Protein AF-A0A7M3ZMS1-F1 (afdb_monomer)

pLDDT: mean 77.82, std 12.97, range [41.38, 93.0]

Secondary structure (DSSP, 8-state):
-HHHHHHHHHHHHHHHHHHHHHHHHHHHHHHHHHHS----HHHHHHHHHHHHHHHHHHHT-SEEEHHHHHHHHHHHHHHHH---TT-SHHHHHHHHHHHHHHHHHTTSEEEE--SSTTSPPEEEES-TT--SHHHHHHHHHHHHHHHHHHHHHS--HHHHHHHHHHHHHHHHHHHHHHHHHHHHHHHHHHS-----------

Sequence (202 aa):
LKDAADDADALKLREKNRIAHALEVEEMVSNVGGRMHNEDLDGDIERCWNALRQTTQTMGSNNVPLKSVIKTLVPILESAFGTIPEGYDDDARVSSFIAGLFLTHKGMASITQGNNLEDVIMIEDLWPHLNTFEEVLAATLEADEEAQIARDDSKTGSELHAERLQQRAEKARLAEEKARLKLEKEQQEATPEFNEHEWLVE

Structure (mmCIF, N/CA/C/O backbone):
data_AF-A0A7M3ZMS1-F1
#
_entry.id   AF-A0A7M3ZMS1-F1
#
loop_
_atom_site.group_PDB
_atom_site.id
_atom_site.type_symbol
_atom_site.label_atom_id
_atom_site.label_alt_id
_atom_site.label_comp_id
_atom_site.label_asym_id
_atom_site.label_entity_id
_atom_site.label_seq_id
_atom_site.pdbx_PDB_ins_code
_atom_site.Cartn_x
_atom_site.Cartn_y
_atom_site.Cartn_z
_atom_site.occupancy
_atom_site.B_iso_or_equiv
_atom_site.auth_seq_id
_atom_site.auth_comp_id
_atom_site.auth_asym_id
_atom_site.auth_atom_id
_atom_site.pdbx_PDB_model_num
ATOM 1 N N . LEU A 1 1 ? 66.423 8.508 -33.662 1.00 58.44 1 LEU A N 1
ATOM 2 C CA . LEU A 1 1 ? 65.233 8.310 -34.528 1.00 58.44 1 LEU A CA 1
ATOM 3 C C . LEU A 1 1 ? 64.292 7.245 -33.971 1.00 58.44 1 LEU A C 1
ATOM 5 O O . LEU A 1 1 ? 63.099 7.487 -34.011 1.00 58.44 1 LEU A O 1
ATOM 9 N N . LYS A 1 2 ? 64.803 6.129 -33.424 1.00 59.41 2 LYS A N 1
ATOM 10 C CA . LYS A 1 2 ? 63.983 5.083 -32.789 1.00 59.41 2 LYS A CA 1
ATOM 11 C C . LYS A 1 2 ? 63.291 5.555 -31.494 1.00 59.41 2 LYS A C 1
ATOM 13 O O . LYS A 1 2 ? 62.074 5.507 -31.442 1.00 59.41 2 LYS A O 1
ATOM 18 N N . ASP A 1 3 ? 64.029 6.179 -30.570 1.00 60.47 3 ASP A N 1
ATOM 19 C CA . ASP A 1 3 ? 63.450 6.704 -29.314 1.00 60.47 3 ASP A CA 1
ATOM 20 C C . ASP A 1 3 ? 62.341 7.745 -29.531 1.00 60.47 3 ASP A C 1
ATOM 22 O O . ASP A 1 3 ? 61.307 7.695 -28.885 1.00 60.47 3 ASP A O 1
ATOM 26 N N . ALA A 1 4 ? 62.498 8.647 -30.505 1.00 64.62 4 ALA A N 1
ATOM 27 C CA . ALA A 1 4 ? 61.476 9.654 -30.808 1.00 64.62 4 ALA A CA 1
ATOM 28 C C . ALA A 1 4 ? 60.195 9.056 -31.427 1.00 64.62 4 ALA A C 1
ATOM 30 O O . ALA A 1 4 ? 59.128 9.658 -31.326 1.00 64.62 4 ALA A O 1
ATOM 31 N N . ALA A 1 5 ? 60.297 7.899 -32.091 1.00 70.88 5 ALA A N 1
ATOM 32 C CA . ALA A 1 5 ? 59.146 7.177 -32.626 1.00 70.88 5 ALA A CA 1
ATOM 33 C C . ALA A 1 5 ? 58.441 6.373 -31.522 1.00 70.88 5 ALA A C 1
ATOM 35 O O . ALA A 1 5 ? 57.216 6.426 -31.425 1.00 70.88 5 ALA A O 1
ATOM 36 N N . ASP A 1 6 ? 59.216 5.729 -30.646 1.00 70.69 6 ASP A N 1
ATOM 37 C CA . ASP A 1 6 ? 58.703 5.000 -29.484 1.00 70.69 6 ASP A CA 1
ATOM 38 C C . ASP A 1 6 ? 58.012 5.961 -28.486 1.00 70.69 6 ASP A C 1
ATOM 40 O O . ASP A 1 6 ? 56.924 5.663 -27.988 1.00 70.69 6 ASP A O 1
ATOM 44 N N . ASP A 1 7 ? 58.554 7.170 -28.287 1.00 72.31 7 ASP A N 1
ATOM 45 C CA . ASP A 1 7 ? 57.934 8.238 -27.486 1.00 72.31 7 ASP A CA 1
ATOM 46 C C . ASP A 1 7 ? 56.640 8.779 -28.119 1.00 72.31 7 ASP A C 1
ATOM 48 O O . ASP A 1 7 ? 55.655 9.050 -27.422 1.00 72.31 7 ASP A O 1
ATOM 52 N N . ALA A 1 8 ? 56.607 8.918 -29.449 1.00 77.69 8 ALA A N 1
ATOM 53 C CA . ALA A 1 8 ? 55.416 9.362 -30.170 1.00 77.69 8 ALA A CA 1
ATOM 54 C C . ALA A 1 8 ? 54.285 8.324 -30.101 1.00 77.69 8 ALA A C 1
ATOM 56 O O . ALA A 1 8 ? 53.113 8.687 -29.966 1.00 77.69 8 ALA A O 1
ATOM 57 N N . ASP A 1 9 ? 54.615 7.036 -30.162 1.00 77.19 9 ASP A N 1
ATOM 58 C CA . ASP A 1 9 ? 53.629 5.964 -30.050 1.00 77.19 9 ASP A CA 1
ATOM 59 C C . ASP A 1 9 ? 53.161 5.764 -28.601 1.00 77.19 9 ASP A C 1
ATOM 61 O O . ASP A 1 9 ? 51.967 5.545 -28.371 1.00 77.19 9 ASP A O 1
ATOM 65 N N . ALA A 1 10 ? 54.036 5.978 -27.612 1.00 77.75 10 ALA A N 1
ATOM 66 C CA . ALA A 1 10 ? 53.652 6.041 -26.202 1.00 77.75 10 ALA A CA 1
ATOM 67 C C . ALA A 1 10 ? 52.677 7.201 -25.917 1.00 77.75 10 ALA A C 1
ATOM 69 O O . ALA A 1 10 ? 51.697 7.026 -25.187 1.00 77.75 10 ALA A O 1
ATOM 70 N N . LEU A 1 11 ? 52.891 8.371 -26.528 1.00 75.12 11 LEU A N 1
ATOM 71 C CA . LEU A 1 11 ? 51.979 9.518 -26.444 1.00 75.12 11 LEU A CA 1
ATOM 72 C C . LEU A 1 11 ? 50.614 9.226 -27.080 1.00 75.12 11 LEU A C 1
ATOM 74 O O . LEU A 1 11 ? 49.584 9.503 -26.465 1.00 75.12 11 LEU A O 1
ATOM 78 N N . LYS A 1 12 ? 50.582 8.611 -28.269 1.00 82.00 12 LYS A N 1
ATOM 79 C CA . LYS A 1 12 ? 49.321 8.206 -28.917 1.00 82.00 12 LYS A CA 1
ATOM 80 C C . LYS A 1 12 ? 48.550 7.187 -28.084 1.00 82.00 12 LYS A C 1
ATOM 82 O O . LYS A 1 12 ? 47.325 7.252 -28.028 1.00 82.00 12 LYS A O 1
ATOM 87 N N . LEU A 1 13 ? 49.245 6.239 -27.455 1.00 79.69 13 LEU A N 1
ATOM 88 C CA . LEU A 1 13 ? 48.608 5.229 -26.614 1.00 79.69 13 LEU A CA 1
ATOM 89 C C . LEU A 1 13 ? 48.013 5.851 -25.345 1.00 79.69 13 LEU A C 1
ATOM 91 O O . LEU A 1 13 ? 46.897 5.510 -24.959 1.00 79.69 13 LEU A O 1
ATOM 95 N N . ARG A 1 14 ? 48.718 6.810 -24.732 1.00 80.50 14 ARG A N 1
ATOM 96 C CA . ARG A 1 14 ? 48.196 7.587 -23.599 1.00 80.50 14 ARG A CA 1
ATOM 97 C C . ARG A 1 14 ? 46.961 8.393 -23.980 1.00 80.50 14 ARG A C 1
ATOM 99 O O . ARG A 1 14 ? 45.994 8.379 -23.228 1.00 80.50 14 ARG A O 1
ATOM 106 N N . GLU A 1 15 ? 46.963 9.032 -25.146 1.00 83.62 15 GLU A N 1
ATOM 107 C CA . GLU A 1 15 ? 45.809 9.812 -25.596 1.00 83.62 15 GLU A CA 1
ATOM 108 C C . GLU A 1 15 ? 44.601 8.921 -25.913 1.00 83.62 15 GLU A C 1
ATOM 110 O O . GLU A 1 15 ? 43.483 9.241 -25.517 1.00 83.62 15 GLU A O 1
ATOM 115 N N . LYS A 1 16 ? 44.815 7.748 -26.524 1.00 84.25 16 LYS A N 1
ATOM 116 C CA . LYS A 1 16 ? 43.749 6.751 -26.717 1.00 84.25 16 LYS A CA 1
ATOM 117 C C . LYS A 1 16 ? 43.150 6.284 -25.392 1.00 84.25 16 LYS A C 1
ATOM 119 O O . LYS A 1 16 ? 41.931 6.227 -25.279 1.00 84.25 16 LYS A O 1
ATOM 124 N N . ASN A 1 17 ? 43.986 5.998 -24.393 1.00 77.00 17 ASN A N 1
ATOM 125 C CA . ASN A 1 17 ? 43.510 5.626 -23.059 1.00 77.00 17 ASN A CA 1
ATOM 126 C C . ASN A 1 17 ? 42.773 6.778 -22.368 1.00 77.00 17 ASN A C 1
ATOM 128 O O . ASN A 1 17 ? 41.767 6.537 -21.713 1.00 77.00 17 ASN A O 1
ATOM 132 N N . ARG A 1 18 ? 43.222 8.028 -22.543 1.00 85.69 18 ARG A N 1
ATOM 133 C CA . ARG A 1 18 ? 42.538 9.209 -21.999 1.00 85.69 18 ARG A CA 1
ATOM 134 C C . ARG A 1 18 ? 41.142 9.373 -22.595 1.00 85.69 18 ARG A C 1
ATOM 136 O O . ARG A 1 18 ? 40.203 9.634 -21.854 1.00 85.69 18 ARG A O 1
ATOM 143 N N . ILE A 1 19 ? 41.007 9.206 -23.911 1.00 87.94 19 ILE A N 1
ATOM 144 C CA . ILE A 1 19 ? 39.720 9.294 -24.614 1.00 87.94 19 ILE A CA 1
ATOM 145 C C . ILE A 1 19 ? 38.805 8.133 -24.212 1.00 87.94 19 ILE A C 1
ATOM 147 O O . ILE A 1 19 ? 37.640 8.365 -23.912 1.00 87.94 19 ILE A O 1
ATOM 151 N N . ALA A 1 20 ? 39.331 6.906 -24.153 1.00 82.94 20 ALA A N 1
ATOM 152 C CA . ALA A 1 20 ? 38.561 5.735 -23.737 1.00 82.94 20 ALA A CA 1
ATOM 153 C C . ALA A 1 20 ? 38.057 5.868 -22.293 1.00 82.94 20 ALA A C 1
ATOM 155 O O . ALA A 1 20 ? 36.874 5.682 -22.045 1.00 82.94 20 ALA A O 1
ATOM 156 N N . HIS A 1 21 ? 38.922 6.280 -21.364 1.00 72.12 21 HIS A N 1
ATOM 157 C CA . HIS A 1 21 ? 38.542 6.501 -19.970 1.00 72.12 21 HIS A CA 1
ATOM 158 C C . HIS A 1 21 ? 37.578 7.688 -19.815 1.00 72.12 21 HIS A C 1
ATOM 160 O O . HIS A 1 21 ? 36.727 7.678 -18.934 1.00 72.12 21 HIS A O 1
ATOM 166 N N . ALA A 1 22 ? 37.693 8.731 -20.643 1.00 81.50 22 ALA A N 1
ATOM 167 C CA . ALA A 1 22 ? 36.738 9.838 -20.631 1.00 81.50 22 ALA A CA 1
ATOM 168 C C . ALA A 1 22 ? 35.343 9.387 -21.085 1.00 81.50 22 ALA A C 1
ATOM 170 O O . ALA A 1 22 ? 34.370 9.736 -20.428 1.00 81.50 22 ALA A O 1
ATOM 171 N N . LEU A 1 23 ? 35.263 8.575 -22.145 1.00 82.06 23 LEU A N 1
ATOM 172 C 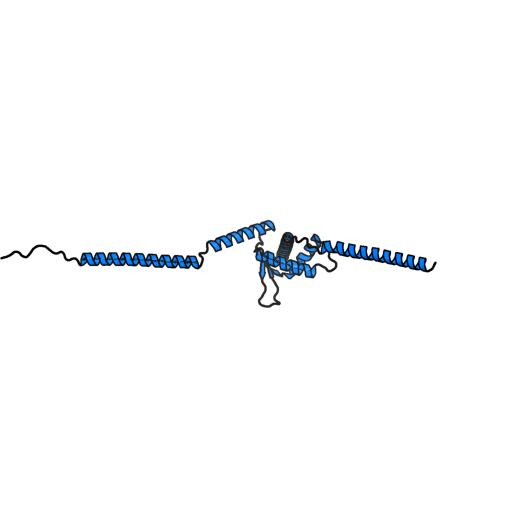CA . LEU A 1 23 ? 34.013 7.966 -22.615 1.00 82.06 23 LEU A CA 1
ATOM 173 C C . LEU A 1 23 ? 33.410 7.022 -21.571 1.00 82.06 23 LEU A C 1
ATOM 175 O O . LEU A 1 23 ? 32.217 7.088 -21.312 1.00 82.06 23 LEU A O 1
ATOM 179 N N . GLU A 1 24 ? 34.232 6.186 -20.936 1.00 71.56 24 GLU A N 1
ATOM 180 C CA . GLU A 1 24 ? 33.785 5.256 -19.894 1.00 71.56 24 GLU A CA 1
ATOM 181 C C . GLU A 1 24 ? 33.237 6.006 -18.668 1.00 71.56 24 GLU A C 1
ATOM 183 O O . GLU A 1 24 ? 32.191 5.658 -18.127 1.00 71.56 24 GLU A O 1
ATOM 188 N N . VAL A 1 25 ? 33.906 7.086 -18.249 1.00 73.94 25 VAL A N 1
ATOM 189 C CA . VAL A 1 25 ? 33.427 7.945 -17.156 1.00 73.94 25 VAL A CA 1
ATOM 190 C C . VAL A 1 25 ? 32.163 8.704 -17.555 1.00 73.94 25 VAL A C 1
ATOM 192 O O . VAL A 1 25 ? 31.262 8.827 -16.732 1.00 73.94 25 VAL A O 1
ATOM 195 N N . GLU A 1 26 ? 32.064 9.204 -18.787 1.00 78.69 26 GLU A N 1
ATOM 196 C CA . GLU A 1 26 ? 30.860 9.866 -19.301 1.00 78.69 26 GLU A CA 1
ATOM 197 C C . GLU A 1 26 ? 29.663 8.906 -19.338 1.00 78.69 26 GLU A C 1
ATOM 199 O O . GLU A 1 26 ? 28.578 9.267 -18.889 1.00 78.69 26 GLU A O 1
ATOM 204 N N . GLU A 1 27 ? 29.871 7.662 -19.770 1.00 72.94 27 GLU A N 1
ATOM 205 C CA . GLU A 1 27 ? 28.864 6.599 -19.745 1.00 72.94 27 GLU A CA 1
ATOM 206 C C . GLU A 1 27 ? 28.449 6.250 -18.307 1.00 72.94 27 GLU A C 1
ATOM 208 O O . GLU A 1 27 ? 27.256 6.206 -17.995 1.00 72.94 27 GLU A O 1
ATOM 213 N N . MET A 1 28 ? 29.415 6.087 -17.395 1.00 62.88 28 MET A N 1
ATOM 214 C CA . MET A 1 28 ? 29.133 5.852 -15.976 1.00 62.88 28 MET A CA 1
ATOM 215 C C . MET A 1 28 ? 28.346 7.012 -15.355 1.00 62.88 28 MET A C 1
ATOM 217 O O . MET A 1 28 ? 27.357 6.771 -14.671 1.00 62.88 28 MET A O 1
ATOM 221 N N . VAL A 1 29 ? 28.733 8.264 -15.608 1.00 64.69 29 VAL A N 1
ATOM 222 C CA . VAL A 1 29 ? 28.060 9.463 -15.076 1.00 64.69 29 VAL A CA 1
ATOM 223 C C . VAL A 1 29 ? 26.674 9.655 -15.701 1.00 64.69 29 VAL A C 1
ATOM 225 O O . VAL A 1 29 ? 25.732 10.000 -14.989 1.00 64.69 29 VAL A O 1
ATOM 228 N N . SER A 1 30 ? 26.507 9.370 -16.994 1.00 66.44 30 SER A N 1
ATOM 229 C CA . SER A 1 30 ? 25.193 9.377 -17.648 1.00 66.44 30 SER A CA 1
ATOM 230 C C . SER A 1 30 ? 24.262 8.323 -17.046 1.00 66.44 30 SER A C 1
ATOM 232 O O . SER A 1 30 ? 23.062 8.564 -16.929 1.00 66.44 30 SER A O 1
ATOM 234 N N . ASN A 1 31 ? 24.799 7.174 -16.627 1.00 54.88 31 ASN A N 1
ATOM 235 C CA . ASN A 1 31 ? 24.028 6.118 -15.972 1.00 54.88 31 ASN A CA 1
ATOM 236 C C . ASN A 1 31 ? 23.785 6.400 -14.475 1.00 54.88 31 ASN A C 1
ATOM 238 O O . ASN A 1 31 ? 22.833 5.893 -13.888 1.00 54.88 31 ASN A O 1
ATOM 242 N N . VAL A 1 32 ? 24.589 7.260 -13.840 1.00 50.84 32 VAL A N 1
ATOM 243 C CA . VAL A 1 32 ? 24.324 7.724 -12.467 1.00 50.84 32 VAL A CA 1
ATOM 244 C C . VAL A 1 32 ? 23.018 8.516 -12.403 1.00 50.84 32 VAL A C 1
ATOM 246 O O . VAL A 1 32 ? 22.294 8.353 -11.433 1.00 50.84 32 VAL A O 1
ATOM 249 N N . GLY A 1 33 ? 22.639 9.279 -13.435 1.00 49.47 33 GLY A N 1
ATOM 250 C CA . GLY A 1 33 ? 21.330 9.951 -13.480 1.00 49.47 33 GLY A CA 1
ATOM 251 C C . GLY A 1 33 ? 20.129 8.994 -13.536 1.00 49.47 33 GLY A C 1
ATOM 252 O O . GLY A 1 33 ? 19.074 9.325 -13.008 1.00 49.47 33 GLY A O 1
ATOM 253 N N . GLY A 1 34 ? 20.298 7.801 -14.122 1.00 48.28 34 GLY A N 1
ATOM 254 C CA . GLY A 1 34 ? 19.278 6.742 -14.144 1.00 48.28 34 GLY A CA 1
ATOM 255 C C . GLY A 1 34 ? 19.234 5.884 -12.872 1.00 48.28 34 GLY A C 1
ATOM 256 O O . GLY A 1 34 ? 18.218 5.256 -12.598 1.00 48.28 34 GLY A O 1
ATOM 257 N N . ARG A 1 35 ? 20.322 5.869 -12.083 1.00 45.56 35 ARG A N 1
ATOM 258 C CA . ARG A 1 35 ? 20.450 5.126 -10.808 1.00 45.56 35 ARG A CA 1
ATOM 259 C C . ARG A 1 35 ? 20.302 6.003 -9.564 1.00 45.56 35 ARG A C 1
ATOM 261 O O . ARG A 1 35 ? 20.112 5.485 -8.467 1.00 45.56 35 ARG A O 1
ATOM 268 N N . MET A 1 36 ? 20.435 7.319 -9.706 1.00 45.66 36 MET A N 1
ATOM 269 C CA . MET A 1 36 ? 20.146 8.282 -8.655 1.00 45.66 36 MET A CA 1
ATOM 270 C C . MET A 1 36 ? 18.632 8.417 -8.615 1.00 45.66 36 MET A C 1
ATOM 272 O O . MET A 1 36 ? 18.063 9.217 -9.350 1.00 45.66 36 MET A O 1
ATOM 276 N N . HIS A 1 37 ? 17.996 7.568 -7.808 1.00 55.09 37 HIS A N 1
ATOM 277 C CA . HIS A 1 37 ? 16.587 7.673 -7.469 1.00 55.09 37 HIS A CA 1
ATOM 278 C C . HIS A 1 37 ? 16.238 9.146 -7.228 1.00 55.09 37 HIS A C 1
ATOM 280 O O . HIS A 1 37 ? 16.626 9.739 -6.222 1.00 55.09 37 HIS A O 1
ATOM 286 N N . ASN A 1 38 ? 15.523 9.755 -8.169 1.00 50.84 38 ASN A N 1
ATOM 287 C CA . ASN A 1 38 ? 14.673 10.874 -7.826 1.00 50.84 38 ASN A CA 1
ATOM 288 C C . ASN A 1 38 ? 13.544 10.213 -7.032 1.00 50.84 38 ASN A C 1
ATOM 290 O O . ASN A 1 38 ? 12.646 9.643 -7.645 1.00 50.84 38 ASN A O 1
ATOM 294 N N . GLU A 1 39 ? 13.695 10.113 -5.707 1.00 60.84 39 GLU A N 1
ATOM 295 C CA . GLU A 1 39 ? 12.761 9.425 -4.802 1.00 60.84 39 GLU A CA 1
ATOM 296 C C . GLU A 1 39 ? 11.429 10.192 -4.744 1.00 60.84 39 GLU A C 1
ATOM 298 O O . GLU A 1 39 ? 11.068 10.804 -3.743 1.00 60.84 39 GLU A O 1
ATOM 303 N N . ASP A 1 40 ? 10.694 10.180 -5.852 1.00 72.75 40 ASP A N 1
ATOM 304 C CA . ASP A 1 40 ? 9.306 10.607 -5.957 1.00 72.75 40 ASP A CA 1
ATOM 305 C C . ASP A 1 40 ? 8.413 9.489 -5.407 1.00 72.75 40 ASP A C 1
ATOM 307 O O . ASP A 1 40 ? 7.668 8.827 -6.131 1.00 72.75 40 ASP A O 1
ATOM 311 N N . LEU A 1 41 ? 8.556 9.238 -4.102 1.00 71.31 41 LEU A N 1
ATOM 312 C CA . LEU A 1 41 ? 7.816 8.195 -3.394 1.00 71.31 41 LEU A CA 1
ATOM 313 C C . LEU A 1 41 ? 6.307 8.424 -3.498 1.00 71.31 41 LEU A C 1
ATOM 315 O O . LEU A 1 41 ? 5.555 7.470 -3.679 1.00 71.31 41 LEU A O 1
ATOM 319 N N . ASP A 1 42 ? 5.868 9.682 -3.426 1.00 77.44 42 ASP A N 1
ATOM 320 C CA . ASP A 1 42 ? 4.456 10.039 -3.560 1.00 77.44 42 ASP A CA 1
ATOM 321 C C . ASP A 1 42 ? 3.941 9.731 -4.972 1.00 77.44 42 ASP A C 1
ATOM 323 O O . ASP A 1 42 ? 2.895 9.092 -5.117 1.00 77.44 42 ASP A O 1
ATOM 327 N N . GLY A 1 43 ? 4.701 10.073 -6.017 1.00 82.00 43 GLY A N 1
ATOM 328 C CA . GLY A 1 43 ? 4.339 9.703 -7.381 1.00 82.00 43 GLY A CA 1
ATOM 329 C C . GLY A 1 43 ? 4.407 8.197 -7.642 1.00 82.00 43 GLY A C 1
ATOM 330 O O . GLY A 1 43 ? 3.619 7.686 -8.436 1.00 82.00 43 GLY A O 1
ATOM 331 N N . ASP A 1 44 ? 5.288 7.448 -6.976 1.00 79.56 44 ASP A N 1
ATOM 332 C CA . ASP A 1 44 ? 5.328 5.984 -7.083 1.00 79.56 44 ASP A CA 1
ATOM 333 C C . ASP A 1 44 ? 4.106 5.329 -6.429 1.00 79.56 44 ASP A C 1
ATOM 335 O O . ASP A 1 44 ? 3.542 4.377 -6.982 1.00 79.56 44 ASP A O 1
ATOM 339 N N . ILE A 1 45 ? 3.641 5.872 -5.301 1.00 83.12 45 ILE A N 1
ATOM 340 C CA . ILE A 1 45 ? 2.387 5.453 -4.664 1.00 83.12 45 ILE A CA 1
ATOM 341 C C . ILE A 1 45 ? 1.204 5.743 -5.598 1.00 83.12 45 ILE A C 1
ATOM 343 O O . ILE A 1 45 ? 0.368 4.860 -5.810 1.00 83.12 45 ILE A O 1
ATOM 347 N N . GLU A 1 46 ? 1.152 6.930 -6.208 1.00 88.44 46 GLU A N 1
ATOM 348 C CA . GLU A 1 46 ? 0.101 7.297 -7.163 1.00 88.44 46 GLU A CA 1
ATOM 349 C C . GLU A 1 46 ? 0.114 6.388 -8.406 1.00 88.44 46 GLU A C 1
ATOM 351 O O . GLU A 1 46 ? -0.922 5.852 -8.810 1.00 88.44 46 GLU A O 1
ATOM 356 N N . ARG A 1 47 ? 1.289 6.145 -9.002 1.00 87.31 47 ARG A N 1
ATOM 357 C CA . ARG A 1 47 ? 1.463 5.231 -10.147 1.00 87.31 47 ARG A CA 1
ATOM 358 C C . ARG A 1 47 ? 1.008 3.810 -9.805 1.00 87.31 47 ARG A C 1
ATOM 360 O O . ARG A 1 47 ? 0.316 3.180 -10.609 1.00 87.31 47 ARG A O 1
ATOM 367 N N . CYS A 1 48 ? 1.339 3.320 -8.611 1.00 86.81 48 CYS A N 1
ATOM 368 C CA . CYS A 1 48 ? 0.905 2.007 -8.140 1.00 86.81 48 CYS A CA 1
ATOM 369 C C . CYS A 1 48 ? -0.612 1.942 -7.911 1.00 86.81 48 CYS A C 1
ATOM 371 O O . CYS A 1 48 ? -1.245 0.955 -8.292 1.00 86.81 48 CYS A O 1
ATOM 373 N N . TRP A 1 49 ? -1.215 2.985 -7.334 1.00 90.00 49 TRP A N 1
ATOM 374 C CA . TRP A 1 49 ? -2.669 3.067 -7.184 1.00 90.00 49 TRP A CA 1
ATOM 375 C C . TRP A 1 49 ? -3.366 3.074 -8.550 1.00 90.00 49 TRP A C 1
ATOM 377 O O . TRP A 1 49 ? -4.299 2.304 -8.772 1.00 90.00 49 TRP A O 1
ATOM 387 N N . ASN A 1 50 ? -2.861 3.848 -9.513 1.00 90.12 50 ASN A N 1
ATOM 388 C CA . ASN A 1 50 ? -3.374 3.858 -10.884 1.00 90.12 50 ASN A CA 1
ATOM 389 C C . ASN A 1 50 ? -3.284 2.470 -11.545 1.00 90.12 50 ASN A C 1
ATOM 391 O O . ASN A 1 50 ? -4.249 2.020 -12.168 1.00 90.12 50 ASN A O 1
ATOM 395 N N . ALA A 1 51 ? -2.168 1.755 -11.370 1.00 90.69 51 ALA A N 1
ATOM 396 C CA . ALA A 1 51 ? -2.008 0.384 -11.860 1.00 90.69 51 ALA A CA 1
ATOM 397 C C . ALA A 1 51 ? -3.013 -0.586 -11.211 1.00 90.69 51 ALA A C 1
ATOM 399 O O . ALA A 1 51 ? -3.596 -1.434 -11.897 1.00 90.69 51 ALA A O 1
ATOM 400 N N . LEU A 1 52 ? -3.252 -0.447 -9.902 1.00 89.94 52 LEU A N 1
ATOM 401 C CA . LEU A 1 52 ? -4.265 -1.212 -9.176 1.00 89.94 52 LEU A CA 1
ATOM 402 C C . LEU A 1 52 ? -5.658 -0.944 -9.758 1.00 89.94 52 LEU A C 1
ATOM 404 O O .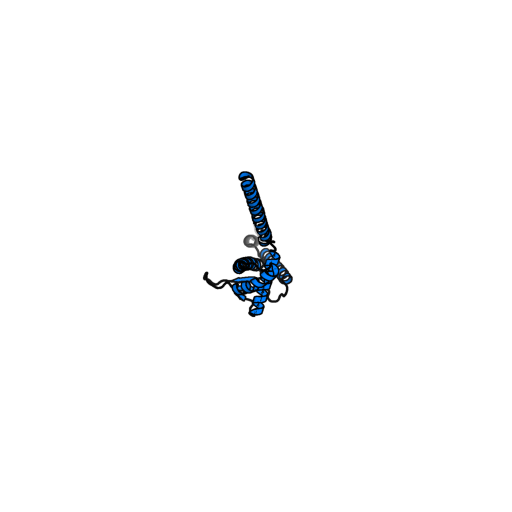 LEU A 1 52 ? -6.335 -1.895 -10.141 1.00 89.94 52 LEU A O 1
ATOM 408 N N . ARG A 1 53 ? -6.050 0.327 -9.921 1.00 91.25 53 ARG A N 1
ATOM 409 C CA . ARG A 1 53 ? -7.354 0.734 -10.479 1.00 91.25 53 ARG A CA 1
ATOM 410 C C . ARG A 1 53 ? -7.574 0.231 -11.902 1.00 91.25 53 ARG A C 1
ATOM 412 O O . ARG A 1 53 ? -8.639 -0.290 -12.220 1.00 91.25 53 ARG A O 1
ATOM 419 N N . GLN A 1 54 ? -6.566 0.330 -12.763 1.00 91.75 54 GLN A N 1
ATOM 420 C CA . GLN A 1 54 ? -6.649 -0.218 -14.120 1.00 91.75 54 GLN A CA 1
ATOM 421 C C . GLN A 1 54 ? -6.840 -1.739 -14.100 1.00 91.75 54 GLN A C 1
ATOM 423 O O . GLN A 1 54 ? -7.629 -2.286 -14.874 1.00 91.75 54 GLN A O 1
ATOM 428 N N . THR A 1 55 ? -6.156 -2.431 -13.187 1.00 91.19 55 THR A N 1
ATOM 429 C CA . THR A 1 55 ? -6.255 -3.888 -13.047 1.00 91.19 55 THR A CA 1
ATOM 430 C C . THR A 1 55 ? -7.625 -4.309 -12.511 1.00 91.19 55 THR A C 1
ATOM 432 O O . THR A 1 55 ? -8.228 -5.231 -13.063 1.00 91.19 55 THR A O 1
ATOM 435 N N . THR A 1 56 ? -8.156 -3.625 -11.494 1.00 90.94 56 THR A N 1
ATOM 436 C CA . THR A 1 56 ? -9.486 -3.916 -10.930 1.00 90.94 56 THR A CA 1
ATOM 437 C C . THR A 1 56 ? -10.595 -3.665 -11.949 1.00 90.94 56 THR A C 1
ATOM 439 O O . THR A 1 56 ? -11.469 -4.515 -12.120 1.00 90.94 56 THR A O 1
ATOM 442 N N . GLN A 1 57 ? -10.514 -2.570 -12.712 1.00 91.25 57 GLN A N 1
ATOM 443 C CA . GLN A 1 57 ? -11.443 -2.277 -13.810 1.00 91.25 57 GLN A CA 1
ATOM 444 C C . GLN A 1 57 ? -11.374 -3.328 -14.924 1.00 91.25 57 GLN A C 1
ATOM 446 O O . GLN A 1 57 ? -12.409 -3.792 -15.398 1.00 91.25 57 GLN A O 1
ATOM 451 N N . THR A 1 58 ? -10.166 -3.747 -15.311 1.00 92.06 58 THR A N 1
ATOM 452 C CA . THR A 1 58 ? -9.963 -4.763 -16.358 1.00 92.06 58 THR A CA 1
ATOM 453 C C . THR A 1 58 ? -10.507 -6.130 -15.941 1.00 92.06 58 THR A C 1
ATOM 455 O O . THR A 1 58 ? -11.076 -6.849 -16.760 1.00 92.06 58 THR A O 1
ATOM 458 N N . MET A 1 59 ? -10.343 -6.502 -14.669 1.00 91.31 59 MET A N 1
ATOM 459 C CA . MET A 1 59 ? -10.795 -7.793 -14.141 1.00 91.31 59 MET A CA 1
ATOM 460 C C . MET A 1 59 ? -12.244 -7.774 -13.630 1.00 91.31 59 MET A C 1
ATOM 462 O O . MET A 1 59 ? -12.790 -8.838 -13.342 1.00 91.31 59 MET A O 1
ATOM 466 N N . GLY A 1 60 ? -12.869 -6.598 -13.509 1.00 90.06 60 GLY A N 1
ATOM 467 C CA . GLY A 1 60 ? -14.219 -6.439 -12.960 1.00 90.06 60 GLY A CA 1
ATOM 468 C C . GLY A 1 60 ? -14.341 -6.853 -11.489 1.00 90.06 60 GLY A C 1
ATOM 469 O O . GLY A 1 60 ? -15.423 -7.233 -11.048 1.00 90.06 60 GLY A O 1
ATOM 470 N N . SER A 1 61 ? -13.234 -6.827 -10.744 1.00 91.75 61 SER A N 1
ATOM 471 C CA . SER A 1 61 ? -13.149 -7.243 -9.342 1.00 91.75 61 SER A CA 1
ATOM 472 C C . SER A 1 61 ? -12.305 -6.245 -8.568 1.00 91.75 61 SER A C 1
ATOM 474 O O . SER A 1 61 ? -11.242 -5.845 -9.037 1.00 91.75 61 SER A O 1
ATOM 476 N N . ASN A 1 62 ? -12.742 -5.891 -7.361 1.00 89.25 62 ASN A N 1
ATOM 477 C CA . ASN A 1 62 ? -11.975 -5.018 -6.469 1.00 89.25 62 ASN A CA 1
ATOM 478 C C . ASN A 1 62 ? -10.788 -5.751 -5.837 1.00 89.25 62 ASN A C 1
ATOM 480 O O . ASN A 1 62 ? -9.837 -5.103 -5.421 1.00 89.25 62 ASN A O 1
ATOM 484 N N . ASN A 1 63 ? -10.829 -7.088 -5.802 1.00 91.62 63 ASN A N 1
ATOM 485 C CA . ASN A 1 63 ? -9.758 -7.941 -5.303 1.00 91.62 63 ASN A CA 1
ATOM 486 C C . ASN A 1 63 ? -9.076 -8.666 -6.472 1.00 91.62 63 ASN A C 1
ATOM 488 O O . ASN A 1 63 ? -9.723 -9.435 -7.196 1.00 91.62 63 ASN A O 1
ATOM 492 N N . VAL A 1 64 ? -7.784 -8.404 -6.673 1.00 92.06 64 VAL A N 1
ATOM 493 C CA . VAL A 1 64 ? -7.008 -8.867 -7.830 1.00 92.06 64 VAL A CA 1
ATOM 494 C C . VAL A 1 64 ? -5.646 -9.439 -7.421 1.00 92.06 64 VAL A C 1
ATOM 496 O O . VAL A 1 64 ? -5.097 -9.069 -6.384 1.00 92.06 64 VAL A O 1
ATOM 499 N N . PRO A 1 65 ? -5.047 -10.340 -8.221 1.00 90.94 65 PRO A N 1
ATOM 500 C CA . PRO A 1 65 ? -3.704 -10.842 -7.944 1.00 90.94 65 PRO A CA 1
ATOM 501 C C . PRO A 1 65 ? -2.650 -9.736 -8.067 1.00 90.94 65 PRO A C 1
ATOM 503 O O . PRO A 1 65 ? -2.591 -9.049 -9.090 1.00 90.94 65 PRO A O 1
ATOM 506 N N . LEU A 1 66 ? -1.729 -9.640 -7.101 1.00 87.25 66 LEU A N 1
ATOM 507 C CA . LEU A 1 66 ? -0.641 -8.649 -7.121 1.00 87.25 66 LEU A CA 1
ATOM 508 C C . LEU A 1 66 ? 0.230 -8.768 -8.384 1.00 87.25 66 LEU A C 1
ATOM 510 O O . LEU A 1 66 ? 0.653 -7.770 -8.962 1.00 87.25 66 LEU A O 1
ATOM 514 N N . LYS A 1 67 ? 0.436 -9.997 -8.878 1.00 87.69 67 LYS A N 1
ATOM 515 C CA . LYS A 1 67 ? 1.159 -10.257 -10.136 1.00 87.69 67 LYS A CA 1
ATOM 516 C C . LYS A 1 67 ? 0.520 -9.573 -11.346 1.00 87.69 67 LYS A C 1
ATOM 518 O O . LYS A 1 67 ? 1.237 -9.220 -12.276 1.00 87.69 67 LYS A O 1
ATOM 523 N N . SER A 1 68 ? -0.803 -9.420 -11.363 1.00 88.88 68 SER A N 1
ATOM 524 C CA . SER A 1 68 ? -1.498 -8.715 -12.443 1.00 88.88 68 SER A CA 1
ATOM 525 C C . SER A 1 68 ? -1.261 -7.211 -12.350 1.00 88.88 68 SER A C 1
ATOM 527 O O . SER A 1 68 ? -0.989 -6.590 -13.368 1.00 88.88 68 SER A O 1
ATOM 529 N N . VAL A 1 69 ? -1.263 -6.654 -11.136 1.00 88.06 69 VAL A N 1
ATOM 530 C CA . VAL A 1 69 ? -0.969 -5.232 -10.903 1.00 88.06 69 VAL A CA 1
ATOM 531 C C . VAL A 1 69 ? 0.458 -4.885 -11.328 1.00 88.06 69 VAL A C 1
ATOM 533 O O . VAL A 1 69 ? 0.650 -3.906 -12.039 1.00 88.06 69 VAL A O 1
ATOM 536 N N . ILE A 1 70 ? 1.442 -5.732 -10.998 1.00 85.50 70 ILE A N 1
ATOM 537 C CA . ILE A 1 70 ? 2.840 -5.560 -11.435 1.00 85.50 70 ILE A CA 1
ATOM 538 C C . ILE A 1 70 ? 2.935 -5.488 -12.964 1.00 85.50 70 ILE A C 1
ATOM 540 O O . ILE A 1 70 ? 3.595 -4.604 -13.500 1.00 85.50 70 ILE A O 1
ATOM 544 N N . LYS A 1 71 ? 2.238 -6.381 -13.681 1.00 87.56 71 LYS A N 1
ATOM 545 C CA . LYS A 1 71 ? 2.218 -6.367 -15.154 1.00 87.56 71 LYS A CA 1
ATOM 546 C C . LYS A 1 71 ? 1.631 -5.075 -15.718 1.00 87.56 71 LYS A C 1
ATOM 548 O O . LYS A 1 71 ? 2.086 -4.621 -16.760 1.00 87.56 71 LYS A O 1
ATOM 553 N N . THR A 1 72 ? 0.636 -4.503 -15.046 1.00 87.69 72 THR A N 1
ATOM 554 C CA . THR A 1 72 ? 0.043 -3.210 -15.411 1.00 87.69 72 THR A CA 1
ATOM 555 C C . THR A 1 72 ? 0.960 -2.038 -15.043 1.00 87.69 72 THR A C 1
ATOM 557 O O . THR A 1 72 ? 0.943 -1.018 -15.724 1.00 87.69 72 THR A O 1
ATOM 560 N N . LEU A 1 73 ? 1.797 -2.178 -14.008 1.00 85.31 73 LEU A N 1
ATOM 561 C CA . LEU A 1 73 ? 2.724 -1.135 -13.568 1.00 85.31 73 LEU A CA 1
ATOM 562 C C . LEU A 1 73 ? 3.933 -0.975 -14.502 1.00 85.31 73 LEU A C 1
ATOM 564 O O . LEU A 1 73 ? 4.347 0.152 -14.751 1.00 85.31 73 LEU A O 1
ATOM 568 N N . VAL A 1 74 ? 4.477 -2.067 -15.052 1.00 83.00 74 VAL A N 1
ATOM 569 C CA . VAL A 1 74 ? 5.633 -2.032 -15.976 1.00 83.00 74 VAL A CA 1
ATOM 570 C C . VAL A 1 74 ? 5.482 -0.988 -17.100 1.00 83.00 74 VAL A C 1
ATOM 572 O O . VAL A 1 74 ? 6.344 -0.116 -17.190 1.00 83.00 74 VAL A O 1
ATOM 575 N N . PRO A 1 75 ? 4.401 -0.971 -17.909 1.00 84.94 75 PRO A N 1
ATOM 576 C CA . PRO A 1 75 ? 4.255 0.031 -18.969 1.00 84.94 75 PRO A CA 1
ATOM 577 C C . PRO A 1 75 ? 4.080 1.466 -18.438 1.00 84.94 75 PRO A C 1
ATOM 579 O O . PRO A 1 75 ? 4.449 2.422 -19.119 1.00 84.94 75 PRO A O 1
ATOM 582 N N . ILE A 1 76 ? 3.538 1.644 -17.225 1.00 83.50 76 ILE A N 1
ATOM 583 C CA . ILE A 1 76 ? 3.422 2.962 -16.576 1.00 83.50 76 ILE A CA 1
ATOM 584 C C . ILE A 1 76 ? 4.815 3.482 -16.199 1.00 83.50 76 ILE A C 1
ATOM 586 O O . ILE A 1 76 ? 5.118 4.652 -16.437 1.00 83.50 76 ILE A O 1
ATOM 590 N N . LEU A 1 77 ? 5.674 2.612 -15.662 1.00 77.69 77 LEU A N 1
ATOM 591 C CA . LEU A 1 77 ? 7.059 2.947 -15.328 1.00 77.69 77 LEU A CA 1
ATOM 592 C C . LEU A 1 77 ? 7.878 3.249 -16.583 1.00 77.69 77 LEU A C 1
ATOM 594 O O . LEU A 1 77 ? 8.575 4.259 -16.615 1.00 77.69 77 LEU A O 1
ATOM 598 N N . GLU A 1 78 ? 7.729 2.446 -17.639 1.00 81.50 78 GLU A N 1
ATOM 599 C CA . GLU A 1 78 ? 8.407 2.683 -18.919 1.00 81.50 78 GLU A CA 1
ATOM 600 C C . GLU A 1 78 ? 8.021 4.033 -19.538 1.00 81.50 78 GLU A C 1
ATOM 602 O O . GLU A 1 78 ? 8.866 4.745 -20.083 1.00 81.50 78 GLU A O 1
ATOM 607 N N . SER A 1 79 ? 6.747 4.422 -19.428 1.00 80.75 79 SER A N 1
ATOM 608 C CA . SER A 1 79 ? 6.281 5.723 -19.910 1.00 80.75 79 SER A CA 1
ATOM 609 C C . SER A 1 79 ? 6.807 6.897 -19.080 1.00 80.75 79 SER A C 1
ATOM 611 O O . SER A 1 79 ? 6.941 7.991 -19.627 1.00 80.75 79 SER A O 1
ATOM 613 N N . ALA A 1 80 ? 7.042 6.710 -17.780 1.00 75.12 80 ALA A N 1
ATOM 614 C CA . ALA A 1 80 ? 7.450 7.784 -16.875 1.00 75.12 80 ALA A CA 1
ATOM 615 C C . ALA A 1 80 ? 8.976 7.964 -16.818 1.00 75.12 80 ALA A C 1
ATOM 617 O O . ALA A 1 80 ? 9.461 9.093 -16.766 1.00 75.12 80 ALA A O 1
ATOM 618 N N . PHE A 1 81 ? 9.728 6.861 -16.857 1.00 72.12 81 PHE A N 1
ATOM 619 C CA . PHE A 1 81 ? 11.176 6.836 -16.631 1.00 72.12 81 PHE A CA 1
ATOM 620 C C . PHE A 1 81 ? 11.994 6.429 -17.868 1.00 72.12 81 PHE A C 1
ATOM 622 O O . PHE A 1 81 ? 13.221 6.525 -17.850 1.00 72.12 81 PHE A O 1
ATOM 629 N N . GLY A 1 82 ? 11.339 6.037 -18.966 1.00 71.00 82 GLY A N 1
ATOM 630 C CA . GLY A 1 82 ? 11.993 5.531 -20.174 1.00 71.00 82 GLY A CA 1
ATOM 631 C C . GLY A 1 82 ? 12.169 4.013 -20.146 1.00 71.00 82 GLY A C 1
ATOM 632 O O . GLY A 1 82 ? 11.665 3.336 -19.264 1.00 71.00 82 GLY A O 1
ATOM 633 N N . THR A 1 83 ? 12.861 3.448 -21.138 1.00 65.62 83 THR A N 1
ATOM 634 C CA . THR A 1 83 ? 13.088 1.993 -21.230 1.00 65.62 83 THR A CA 1
ATOM 635 C C . THR A 1 83 ? 14.482 1.633 -20.721 1.00 65.62 83 THR A C 1
ATOM 637 O O . THR A 1 83 ? 15.470 2.235 -21.140 1.00 65.62 83 THR A O 1
ATOM 640 N N . ILE A 1 84 ? 14.575 0.644 -19.826 1.00 64.75 84 ILE A N 1
ATOM 641 C CA . ILE A 1 8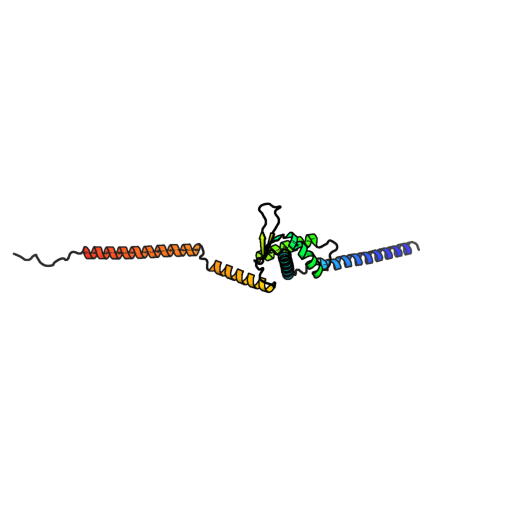4 ? 15.853 0.137 -19.303 1.00 64.75 84 ILE A CA 1
ATOM 642 C C . ILE A 1 84 ? 16.245 -1.136 -20.071 1.00 64.75 84 ILE A C 1
ATOM 644 O O . ILE A 1 84 ? 15.396 -2.011 -20.248 1.00 64.75 84 ILE A O 1
ATOM 648 N N . PRO A 1 85 ? 17.517 -1.296 -20.495 1.00 57.62 85 PRO A N 1
ATOM 649 C CA . PRO A 1 85 ? 17.979 -2.476 -21.235 1.00 57.62 85 PRO A CA 1
ATOM 650 C C . PRO A 1 85 ? 17.794 -3.818 -20.507 1.00 57.62 85 PRO A C 1
ATOM 652 O O . PRO A 1 85 ? 17.562 -4.831 -21.162 1.00 57.62 85 PRO A O 1
ATOM 655 N N . GLU A 1 86 ? 17.892 -3.831 -19.173 1.00 65.25 86 GLU A N 1
ATOM 656 C CA . GLU A 1 86 ? 17.653 -5.016 -18.325 1.00 65.25 86 GLU A CA 1
ATOM 657 C C . GLU A 1 86 ? 16.164 -5.227 -17.979 1.00 65.25 86 GLU A C 1
ATOM 659 O O . GLU A 1 86 ? 15.796 -6.278 -17.457 1.00 65.25 86 GLU A O 1
ATOM 664 N N . GLY A 1 87 ? 15.292 -4.280 -18.352 1.00 63.94 87 GLY A N 1
ATOM 665 C CA . GLY A 1 87 ? 13.855 -4.306 -18.083 1.00 63.94 87 GLY A CA 1
ATOM 666 C C . GLY A 1 87 ? 13.492 -3.928 -16.645 1.00 63.94 87 GLY A C 1
ATOM 667 O O . GLY A 1 87 ? 14.300 -4.014 -15.729 1.00 63.94 87 GLY A O 1
ATOM 668 N N . TYR A 1 88 ? 12.238 -3.525 -16.436 1.00 67.44 88 TYR A N 1
ATOM 669 C CA . TYR A 1 88 ? 11.710 -3.202 -15.104 1.00 67.44 88 TYR A CA 1
ATOM 670 C C . TYR A 1 88 ? 11.154 -4.426 -14.372 1.00 67.44 88 TYR A C 1
ATOM 672 O O . TYR A 1 88 ? 10.427 -4.272 -13.407 1.00 67.44 88 TYR A O 1
ATOM 680 N N . ASP A 1 89 ? 11.406 -5.652 -14.820 1.00 68.06 89 ASP A N 1
ATOM 681 C CA . ASP A 1 89 ? 10.601 -6.790 -14.363 1.00 68.06 89 ASP A CA 1
ATOM 682 C C . ASP A 1 89 ? 10.840 -7.135 -12.878 1.00 68.06 89 ASP A C 1
ATOM 684 O O . ASP A 1 89 ? 9.890 -7.443 -12.154 1.00 68.06 89 ASP A O 1
ATOM 688 N N . ASP A 1 90 ? 12.083 -7.025 -12.401 1.00 70.19 90 ASP A N 1
ATOM 689 C CA . ASP A 1 90 ? 12.428 -7.214 -10.985 1.00 70.19 90 ASP A CA 1
ATOM 690 C C . ASP A 1 90 ? 12.236 -5.924 -10.172 1.00 70.19 90 ASP A C 1
ATOM 692 O O . ASP A 1 90 ? 11.635 -5.959 -9.094 1.00 70.19 90 ASP A O 1
ATOM 696 N N . ASP A 1 91 ? 12.630 -4.772 -10.718 1.00 67.56 91 ASP A N 1
ATOM 697 C CA . ASP A 1 91 ? 12.463 -3.473 -10.054 1.00 67.56 91 ASP A CA 1
ATOM 698 C C . ASP A 1 91 ? 10.983 -3.108 -9.876 1.00 67.56 91 ASP A C 1
ATOM 700 O O . ASP A 1 91 ? 10.567 -2.701 -8.794 1.00 67.56 91 ASP A O 1
ATOM 704 N N . ALA A 1 92 ? 10.133 -3.343 -10.879 1.00 68.88 92 ALA A N 1
ATOM 705 C CA . ALA A 1 92 ? 8.692 -3.124 -10.781 1.00 68.88 92 ALA A CA 1
ATOM 706 C C . ALA A 1 92 ? 8.044 -4.062 -9.765 1.00 68.88 92 ALA A C 1
ATOM 708 O O . ALA A 1 92 ? 7.075 -3.660 -9.126 1.00 68.88 92 ALA A O 1
ATOM 709 N N . ARG A 1 93 ? 8.549 -5.290 -9.573 1.00 70.00 93 ARG A N 1
ATOM 710 C CA . ARG A 1 93 ? 8.057 -6.181 -8.506 1.00 70.00 93 ARG A CA 1
ATOM 711 C C . ARG A 1 93 ? 8.372 -5.614 -7.133 1.00 70.00 93 ARG A C 1
ATOM 713 O O . ARG A 1 93 ? 7.482 -5.587 -6.286 1.00 70.00 93 ARG A O 1
ATOM 720 N N . VAL A 1 94 ? 9.608 -5.163 -6.924 1.00 69.62 94 VAL A N 1
ATOM 721 C CA . VAL A 1 94 ? 10.044 -4.574 -5.653 1.00 69.62 94 VAL A CA 1
ATOM 722 C C . VAL A 1 94 ? 9.286 -3.275 -5.384 1.00 69.62 94 VAL A C 1
ATOM 724 O O . VAL A 1 94 ? 8.676 -3.144 -4.325 1.00 69.62 94 VAL A O 1
ATOM 727 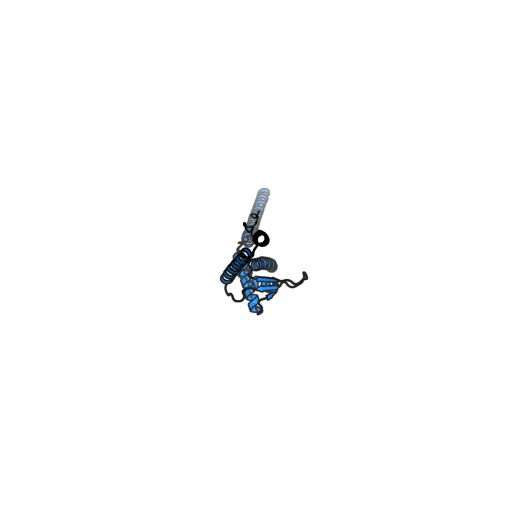N N . SER A 1 95 ? 9.219 -2.366 -6.356 1.00 69.31 95 SER A N 1
ATOM 728 C CA . SER A 1 95 ? 8.493 -1.099 -6.231 1.00 69.31 95 SER A CA 1
ATOM 729 C C . SER A 1 95 ? 6.990 -1.306 -6.046 1.00 69.31 95 SER A C 1
ATOM 731 O O . SER A 1 95 ? 6.409 -0.688 -5.160 1.00 69.31 95 SER A O 1
ATOM 733 N N . SER A 1 96 ? 6.357 -2.232 -6.781 1.00 69.94 96 SER A N 1
ATOM 734 C CA . SER A 1 96 ? 4.939 -2.581 -6.565 1.00 69.94 96 SER A CA 1
ATOM 735 C C . SER A 1 96 ? 4.695 -3.137 -5.169 1.00 69.94 96 SER A C 1
ATOM 737 O O . SER A 1 96 ? 3.650 -2.889 -4.578 1.00 69.94 96 SER A O 1
ATOM 739 N N . PHE A 1 97 ? 5.631 -3.926 -4.640 1.00 72.56 97 PHE A N 1
ATOM 740 C CA . PHE A 1 97 ? 5.497 -4.501 -3.309 1.00 72.56 97 PHE A CA 1
ATOM 741 C C . PHE A 1 97 ? 5.651 -3.434 -2.220 1.00 72.56 97 PHE A C 1
ATOM 743 O O . PHE A 1 97 ? 4.816 -3.361 -1.320 1.00 72.56 97 PHE A O 1
ATOM 750 N N . ILE A 1 98 ? 6.666 -2.570 -2.327 1.00 73.06 98 ILE A N 1
ATOM 751 C CA . ILE A 1 98 ? 6.879 -1.445 -1.406 1.00 73.06 98 ILE A CA 1
ATOM 752 C C . ILE A 1 98 ? 5.681 -0.491 -1.455 1.00 73.06 98 ILE A C 1
ATOM 754 O O . ILE A 1 98 ? 5.122 -0.157 -0.412 1.00 73.06 98 ILE A O 1
ATOM 758 N N . ALA A 1 99 ? 5.224 -0.110 -2.648 1.00 70.50 99 ALA A N 1
ATOM 759 C CA . ALA A 1 99 ? 4.050 0.738 -2.811 1.00 70.50 99 ALA A CA 1
ATOM 760 C C . ALA A 1 99 ? 2.774 0.047 -2.308 1.00 70.50 99 ALA A C 1
ATOM 762 O O . ALA A 1 99 ? 1.966 0.681 -1.639 1.00 70.50 99 ALA A O 1
ATOM 763 N N . GLY A 1 100 ? 2.620 -1.262 -2.526 1.00 75.88 100 GLY A N 1
ATOM 764 C CA . GLY A 1 100 ? 1.537 -2.060 -1.952 1.00 75.88 100 GLY A CA 1
ATOM 765 C C . GLY A 1 100 ? 1.512 -1.996 -0.424 1.00 75.88 100 GLY A C 1
ATOM 766 O O . GLY A 1 100 ? 0.457 -1.758 0.159 1.00 75.88 100 GLY A O 1
ATOM 767 N N . LEU A 1 101 ? 2.671 -2.111 0.233 1.00 80.44 101 LEU A N 1
ATOM 768 C CA . LEU A 1 101 ? 2.780 -1.911 1.681 1.00 80.44 101 LEU A CA 1
ATOM 769 C C . LEU A 1 101 ? 2.351 -0.497 2.089 1.00 80.44 101 LEU A C 1
ATOM 771 O O . LEU A 1 101 ? 1.580 -0.353 3.037 1.00 80.44 101 LEU A O 1
ATOM 775 N N . PHE A 1 102 ? 2.766 0.539 1.356 1.00 80.56 102 PHE A N 1
ATOM 776 C CA . PHE A 1 102 ? 2.329 1.913 1.624 1.00 80.56 102 PHE A CA 1
ATOM 777 C C . PHE A 1 102 ? 0.820 2.108 1.444 1.00 80.56 102 PHE A C 1
ATOM 779 O O . PHE A 1 102 ? 0.187 2.715 2.308 1.00 80.56 102 PHE A O 1
ATOM 786 N N . LEU A 1 103 ? 0.230 1.555 0.381 1.00 82.81 103 LEU A N 1
ATOM 787 C CA . LEU A 1 103 ? -1.214 1.597 0.141 1.00 82.81 103 LEU A CA 1
ATOM 788 C C . LEU A 1 103 ? -1.981 0.901 1.268 1.00 82.81 103 LEU A C 1
ATOM 790 O O . LEU A 1 103 ? -3.014 1.406 1.703 1.00 82.81 103 LEU A O 1
ATOM 794 N N . THR A 1 104 ? -1.463 -0.217 1.786 1.00 85.62 104 THR A N 1
ATOM 795 C CA . THR A 1 104 ? -2.076 -0.886 2.943 1.00 85.62 104 THR A CA 1
ATOM 796 C C . THR A 1 104 ? -1.921 -0.112 4.238 1.00 85.62 104 THR A C 1
ATOM 798 O O . THR A 1 104 ? -2.873 -0.004 5.004 1.00 85.62 104 THR A O 1
ATOM 801 N N . HIS A 1 105 ? -0.749 0.474 4.477 1.00 81.75 105 HIS A N 1
ATOM 802 C CA . HIS A 1 105 ? -0.494 1.261 5.675 1.00 81.75 105 HIS A CA 1
ATOM 803 C C . HIS A 1 105 ? -1.377 2.513 5.730 1.00 81.75 105 HIS A C 1
ATOM 805 O O . HIS A 1 105 ? -1.826 2.891 6.804 1.00 81.75 105 HIS A O 1
ATOM 811 N N . LYS A 1 106 ? -1.636 3.143 4.579 1.00 81.81 106 LYS A N 1
ATOM 812 C CA . LYS A 1 106 ? -2.535 4.299 4.452 1.00 81.81 106 LYS A CA 1
ATOM 813 C C . LYS A 1 106 ? -4.021 3.919 4.371 1.00 81.81 106 LYS A C 1
ATOM 815 O O . LYS A 1 106 ? -4.843 4.793 4.147 1.00 81.81 106 LYS A O 1
ATOM 820 N N . GLY A 1 107 ? -4.383 2.636 4.466 1.00 84.00 107 GLY A N 1
ATOM 821 C CA . GLY A 1 107 ? -5.785 2.206 4.384 1.00 84.00 107 GLY A CA 1
ATOM 822 C C . GLY A 1 107 ? -6.436 2.400 3.007 1.00 84.00 107 GLY A C 1
ATOM 823 O O . GLY A 1 107 ? -7.661 2.423 2.897 1.00 84.00 107 GLY A O 1
ATOM 824 N N . MET A 1 108 ? -5.639 2.535 1.944 1.00 86.19 108 MET A N 1
ATOM 825 C CA . MET A 1 108 ? -6.130 2.664 0.566 1.00 86.19 108 MET A CA 1
ATOM 826 C C . MET A 1 108 ? -6.431 1.299 -0.064 1.00 86.19 108 MET A C 1
ATOM 828 O O . MET A 1 108 ? -7.338 1.165 -0.883 1.00 86.19 108 MET A O 1
ATOM 832 N N . ALA A 1 109 ? -5.659 0.282 0.315 1.00 88.44 109 ALA A N 1
ATOM 833 C CA . ALA A 1 109 ? -5.804 -1.084 -0.166 1.00 88.44 109 ALA A CA 1
ATOM 834 C C . ALA A 1 109 ? -5.640 -2.085 0.984 1.00 88.44 109 ALA A C 1
ATOM 836 O O . ALA A 1 109 ? -5.127 -1.751 2.048 1.00 88.44 109 ALA A O 1
ATOM 837 N N . SER A 1 110 ? -6.032 -3.333 0.762 1.00 89.44 110 SER A N 1
ATOM 838 C CA . SER A 1 110 ? -5.795 -4.445 1.681 1.00 89.44 110 SER A CA 1
ATOM 839 C C . SER A 1 110 ? -5.024 -5.544 0.963 1.00 89.44 110 SER A C 1
ATOM 841 O O . SER A 1 110 ? -5.387 -5.936 -0.143 1.00 89.44 110 SER A O 1
ATOM 843 N N . ILE A 1 111 ? -3.951 -6.047 1.574 1.00 89.00 111 ILE A N 1
ATOM 844 C CA . ILE A 1 111 ? -3.196 -7.188 1.048 1.00 89.00 111 ILE A CA 1
ATOM 845 C C . ILE A 1 111 ? -3.581 -8.428 1.840 1.00 89.00 111 ILE A C 1
ATOM 847 O O . ILE A 1 111 ? -3.549 -8.441 3.069 1.00 89.00 111 ILE A O 1
ATOM 851 N N . THR A 1 112 ? -3.906 -9.495 1.118 1.00 88.56 112 THR A N 1
ATOM 852 C CA . THR A 1 112 ? -4.203 -10.803 1.695 1.00 88.56 112 THR A CA 1
ATOM 853 C C . THR A 1 112 ? -3.375 -11.880 1.006 1.00 88.56 112 THR A C 1
ATOM 855 O O . THR A 1 112 ? -3.174 -11.871 -0.207 1.00 88.56 112 THR A O 1
ATOM 858 N N . GLN A 1 113 ? -2.869 -12.821 1.793 1.00 89.00 113 GLN A N 1
ATOM 859 C CA . GLN A 1 113 ? -2.220 -14.036 1.315 1.00 89.00 113 GLN A CA 1
ATOM 860 C C . GLN A 1 113 ? -2.827 -15.209 2.084 1.00 89.00 113 GLN A C 1
ATOM 862 O O . GLN A 1 113 ? -3.226 -15.051 3.240 1.00 89.00 113 GLN A O 1
ATOM 867 N N . GLY A 1 114 ? -2.946 -16.367 1.437 1.00 87.25 114 GLY A N 1
ATOM 868 C CA . GLY A 1 114 ? -3.387 -17.583 2.113 1.00 87.25 114 GLY A CA 1
ATOM 869 C C . GLY A 1 114 ? -2.391 -18.073 3.176 1.00 87.25 114 GLY A C 1
ATOM 870 O O . GLY A 1 114 ? -1.383 -17.434 3.470 1.00 87.25 114 GLY A O 1
ATOM 871 N N . ASN A 1 115 ? -2.687 -19.224 3.780 1.00 85.50 115 ASN A N 1
ATOM 872 C CA . ASN A 1 115 ? -1.908 -19.761 4.900 1.00 85.50 115 ASN A CA 1
ATOM 873 C C . ASN A 1 115 ? -0.543 -20.343 4.485 1.00 85.50 115 ASN A C 1
ATOM 875 O O . ASN A 1 115 ? 0.306 -20.558 5.352 1.00 85.50 115 ASN A O 1
ATOM 879 N N . ASN A 1 116 ? -0.324 -20.633 3.200 1.00 88.50 116 ASN A N 1
ATOM 880 C CA . ASN A 1 116 ? 0.942 -21.172 2.703 1.00 88.50 116 ASN A CA 1
ATOM 881 C C . ASN A 1 116 ? 1.817 -20.067 2.097 1.00 88.50 116 ASN A C 1
ATOM 883 O O . ASN A 1 116 ? 1.315 -19.150 1.452 1.00 88.50 116 ASN A O 1
ATOM 887 N N . LEU A 1 117 ? 3.145 -20.211 2.199 1.00 80.25 117 LEU A N 1
ATOM 888 C CA . LEU A 1 117 ? 4.097 -19.270 1.583 1.00 80.25 117 LEU A CA 1
ATOM 889 C C . LEU A 1 117 ? 3.934 -19.136 0.058 1.00 80.25 117 LEU A C 1
ATOM 891 O O . LEU A 1 117 ? 4.272 -18.097 -0.503 1.00 80.25 117 LEU A O 1
ATOM 895 N N . GLU A 1 118 ? 3.453 -20.184 -0.612 1.00 83.00 118 GLU A N 1
ATOM 896 C CA . GLU A 1 118 ? 3.274 -20.213 -2.069 1.00 83.00 118 GLU A CA 1
ATOM 897 C C . GLU A 1 118 ? 1.910 -19.672 -2.519 1.00 83.00 118 GLU A C 1
ATOM 899 O O . GLU A 1 118 ? 1.665 -19.545 -3.723 1.00 83.00 118 GLU A O 1
ATOM 904 N N . ASP A 1 119 ? 1.022 -19.344 -1.574 1.00 86.50 119 ASP A N 1
ATOM 905 C CA . ASP A 1 119 ? -0.304 -18.846 -1.906 1.00 86.50 119 ASP A CA 1
ATOM 906 C C . ASP A 1 119 ? -0.199 -17.489 -2.610 1.00 86.50 119 ASP A C 1
ATOM 908 O O . ASP A 1 119 ? 0.670 -16.655 -2.327 1.00 86.50 119 ASP A O 1
ATOM 912 N N . VAL A 1 120 ? -1.104 -17.274 -3.564 1.00 87.12 120 VAL A N 1
ATOM 913 C CA . VAL A 1 120 ? -1.124 -16.060 -4.377 1.00 87.12 120 VAL A CA 1
ATOM 914 C C . VAL A 1 120 ? -1.443 -14.862 -3.490 1.00 87.12 120 VAL A C 1
ATOM 916 O O . VAL A 1 120 ? -2.448 -14.851 -2.783 1.00 87.12 120 VAL A O 1
ATOM 919 N N . ILE A 1 121 ? -0.588 -13.844 -3.566 1.00 87.75 121 ILE A N 1
ATOM 920 C CA . ILE A 1 121 ? -0.817 -12.561 -2.909 1.00 87.75 121 ILE A CA 1
ATOM 921 C C . ILE A 1 121 ? -1.892 -11.808 -3.691 1.00 87.75 121 ILE A C 1
ATOM 923 O O . ILE A 1 121 ? -1.751 -11.551 -4.894 1.00 87.75 121 ILE A O 1
ATOM 927 N N . MET A 1 122 ? -2.955 -11.465 -2.983 1.00 90.00 122 MET A N 1
ATOM 928 C CA . MET A 1 122 ? -4.115 -10.742 -3.469 1.00 90.00 122 MET A CA 1
ATOM 929 C C . MET A 1 122 ? -4.103 -9.329 -2.883 1.00 90.00 122 MET A C 1
ATOM 931 O O . MET A 1 122 ? -3.714 -9.133 -1.731 1.00 90.00 122 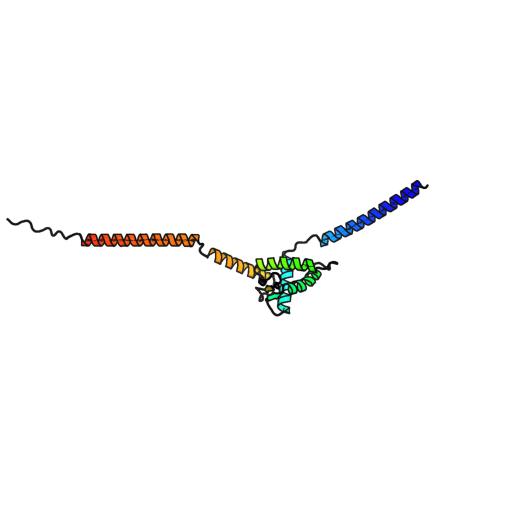MET A O 1
ATOM 935 N N . ILE A 1 123 ? -4.509 -8.347 -3.681 1.00 89.94 123 ILE A N 1
ATOM 936 C CA . ILE A 1 123 ? -4.640 -6.951 -3.270 1.00 89.94 123 ILE A CA 1
ATOM 937 C C . ILE A 1 123 ? -6.049 -6.461 -3.603 1.00 89.94 123 ILE A C 1
ATOM 939 O O . ILE A 1 123 ? -6.538 -6.639 -4.720 1.00 89.94 123 ILE A O 1
ATOM 943 N N . GLU A 1 124 ? -6.702 -5.872 -2.610 1.00 91.50 124 GLU A N 1
ATOM 944 C CA . GLU A 1 124 ? -8.062 -5.359 -2.682 1.00 91.50 124 GLU A CA 1
ATOM 945 C C . GLU A 1 124 ? -8.072 -3.836 -2.572 1.00 91.50 124 GLU A C 1
ATOM 947 O O . GLU A 1 124 ? -7.475 -3.272 -1.658 1.00 91.50 124 GLU A O 1
ATOM 952 N N . ASP A 1 125 ? -8.758 -3.176 -3.500 1.00 92.69 125 ASP A N 1
ATOM 953 C CA . ASP A 1 125 ? -9.033 -1.741 -3.449 1.00 92.69 125 ASP A CA 1
ATOM 954 C C . ASP A 1 125 ? -10.202 -1.461 -2.493 1.00 92.69 125 ASP A C 1
ATOM 956 O O . ASP A 1 125 ? -11.323 -1.931 -2.715 1.00 92.69 125 ASP A O 1
ATOM 960 N N . LEU A 1 126 ? -9.936 -0.693 -1.432 1.00 91.12 126 LEU A N 1
ATOM 961 C CA . LEU A 1 126 ? -10.923 -0.360 -0.401 1.00 91.12 126 LEU A CA 1
ATOM 962 C C . LEU A 1 126 ? -11.832 0.807 -0.812 1.00 91.12 126 LEU A C 1
ATOM 964 O O . LEU A 1 126 ? -12.924 0.956 -0.260 1.00 91.12 126 LEU A O 1
ATOM 968 N N . TRP A 1 127 ? -11.432 1.593 -1.817 1.00 91.25 127 TRP A N 1
ATOM 969 C CA . TRP A 1 127 ? -12.128 2.812 -2.235 1.00 91.25 127 TRP A CA 1
ATOM 970 C C . TRP A 1 127 ? -12.563 2.765 -3.705 1.00 91.25 127 TRP A C 1
ATOM 972 O O . TRP A 1 127 ? -12.294 3.692 -4.474 1.00 91.25 127 TRP A O 1
ATOM 982 N N . PRO A 1 128 ? -13.312 1.729 -4.134 1.00 87.75 128 PRO A N 1
ATOM 983 C CA . PRO A 1 128 ? -13.575 1.512 -5.549 1.00 87.75 128 PRO A CA 1
ATOM 984 C C . PRO A 1 128 ? -14.476 2.576 -6.193 1.00 87.75 128 PRO A C 1
ATOM 986 O O . PRO A 1 128 ? -14.533 2.667 -7.421 1.00 87.75 128 PRO A O 1
ATOM 989 N N . HIS A 1 129 ? -15.186 3.349 -5.370 1.00 88.25 129 HIS A N 1
ATOM 990 C CA . HIS A 1 129 ? -16.148 4.378 -5.757 1.00 88.25 129 HIS A CA 1
ATOM 991 C C . HIS A 1 129 ? -15.508 5.748 -6.025 1.00 88.25 129 HIS A C 1
ATOM 993 O O . HIS A 1 129 ? -16.164 6.608 -6.611 1.00 88.25 129 HIS A O 1
ATOM 999 N N . LEU A 1 130 ? -14.254 5.944 -5.614 1.00 90.50 130 LEU A N 1
ATOM 1000 C CA . LEU A 1 130 ? -13.508 7.178 -5.837 1.00 90.50 130 LEU A CA 1
ATOM 1001 C C . LEU A 1 130 ? -12.728 7.092 -7.152 1.00 90.50 130 LEU A C 1
ATOM 1003 O O . LEU A 1 130 ? -12.268 6.018 -7.568 1.00 90.50 130 LEU A O 1
ATOM 1007 N N . ASN A 1 131 ? -12.629 8.225 -7.845 1.00 85.62 131 ASN A N 1
ATOM 1008 C CA . ASN A 1 131 ? -12.086 8.264 -9.205 1.00 85.62 131 ASN A CA 1
ATOM 1009 C C . ASN A 1 131 ? -10.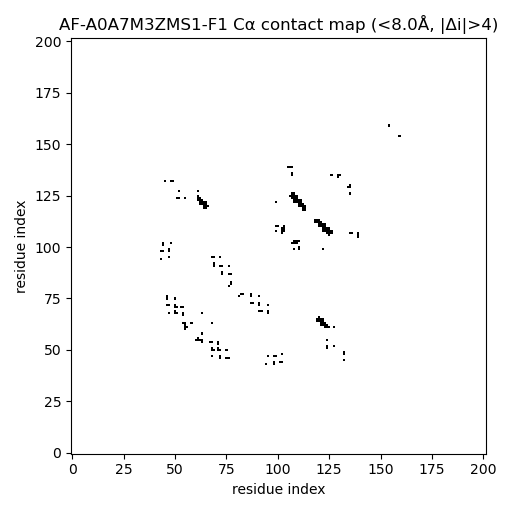700 8.895 -9.269 1.00 85.62 131 ASN A C 1
ATOM 1011 O O . ASN A 1 131 ? -9.965 8.615 -10.215 1.00 85.62 131 ASN A O 1
ATOM 1015 N N . THR A 1 132 ? -10.341 9.720 -8.286 1.00 89.12 132 THR A N 1
ATOM 1016 C CA . THR A 1 132 ? -9.045 10.398 -8.240 1.00 89.12 132 THR A CA 1
ATOM 1017 C C . THR A 1 132 ? -8.231 9.948 -7.032 1.00 89.12 132 THR A C 1
ATOM 1019 O O . THR A 1 132 ? -8.775 9.582 -5.991 1.00 89.12 132 THR A O 1
ATOM 1022 N N . PHE A 1 133 ? -6.906 9.964 -7.179 1.00 86.81 133 PHE A N 1
ATOM 1023 C CA . PHE A 1 133 ? -5.991 9.603 -6.099 1.00 86.81 133 PHE A CA 1
ATOM 1024 C C . PHE A 1 133 ? -6.112 10.568 -4.909 1.00 86.81 133 PHE A C 1
ATOM 1026 O O . PHE A 1 133 ? -6.123 10.130 -3.762 1.00 86.81 133 PHE A O 1
ATOM 1033 N N . GLU A 1 134 ? -6.279 11.866 -5.180 1.00 88.25 134 GLU A N 1
ATOM 1034 C CA . GLU A 1 134 ? -6.466 12.900 -4.155 1.00 88.25 134 GLU A CA 1
ATOM 1035 C C . GLU A 1 134 ? -7.736 12.676 -3.322 1.00 88.25 134 GLU A C 1
ATOM 1037 O O . GLU A 1 134 ? -7.693 12.808 -2.100 1.00 88.25 134 GLU A O 1
ATOM 1042 N N . GLU A 1 135 ? -8.849 12.284 -3.957 1.00 89.19 135 GLU A N 1
ATOM 1043 C CA . GLU A 1 135 ? -10.087 11.925 -3.252 1.00 89.19 135 GLU A CA 1
ATOM 1044 C C . GLU A 1 135 ? -9.872 10.738 -2.313 1.00 89.19 135 GLU A C 1
ATOM 1046 O O . GLU A 1 135 ? -10.314 10.777 -1.166 1.00 89.19 135 GLU A O 1
ATOM 1051 N N . VAL A 1 136 ? -9.184 9.690 -2.784 1.00 88.81 136 VAL A N 1
ATOM 1052 C CA . VAL A 1 136 ? -8.889 8.516 -1.951 1.00 88.81 136 VAL A CA 1
ATOM 1053 C C . VAL A 1 136 ? -8.004 8.906 -0.778 1.00 88.81 136 VAL A C 1
ATOM 1055 O O . VAL A 1 136 ? -8.277 8.497 0.346 1.00 88.81 136 VAL A O 1
ATOM 1058 N N . LEU A 1 137 ? -6.981 9.729 -1.012 1.00 87.81 137 LEU A N 1
ATOM 1059 C CA . LEU A 1 137 ? -6.088 10.188 0.044 1.00 87.81 137 LEU A CA 1
ATOM 1060 C C . LEU A 1 137 ? -6.849 10.982 1.116 1.00 87.81 137 LEU A C 1
ATOM 1062 O O . LEU A 1 137 ? -6.689 10.707 2.305 1.00 87.81 137 LEU A O 1
ATOM 1066 N N . ALA A 1 138 ? -7.712 11.916 0.710 1.00 88.31 138 ALA A N 1
ATOM 1067 C CA . ALA A 1 138 ? -8.547 12.680 1.633 1.00 88.31 138 ALA A CA 1
ATOM 1068 C C . ALA A 1 138 ? -9.483 11.767 2.442 1.00 88.31 138 ALA A C 1
ATOM 1070 O O . ALA A 1 138 ? -9.510 11.853 3.667 1.00 88.31 138 ALA A O 1
ATOM 1071 N N . ALA A 1 139 ? -10.168 10.831 1.778 1.00 88.31 139 ALA A N 1
ATOM 1072 C CA . ALA A 1 139 ? -11.067 9.889 2.439 1.00 88.31 139 ALA A CA 1
ATOM 1073 C C . ALA A 1 139 ? -10.334 8.971 3.433 1.00 88.31 139 ALA A C 1
ATOM 1075 O O . ALA A 1 139 ? -10.852 8.682 4.511 1.00 88.31 139 ALA A O 1
ATOM 1076 N N . THR A 1 140 ? -9.110 8.539 3.110 1.00 87.00 140 THR A N 1
ATOM 1077 C CA . THR A 1 140 ? -8.295 7.754 4.049 1.00 87.00 140 THR A CA 1
ATOM 1078 C C . THR A 1 140 ? -7.854 8.551 5.268 1.00 87.00 140 THR A C 1
ATOM 1080 O O . THR A 1 140 ? -7.860 8.008 6.368 1.00 87.00 140 THR A O 1
ATOM 1083 N N . LEU A 1 141 ? -7.520 9.835 5.102 1.00 86.12 141 LEU A N 1
ATOM 1084 C CA . LEU A 1 141 ? -7.156 10.704 6.222 1.00 86.12 141 LEU A CA 1
ATOM 1085 C C . LEU A 1 141 ? -8.347 10.935 7.154 1.00 86.12 141 LEU A C 1
ATOM 1087 O O . LEU A 1 141 ? -8.196 10.801 8.364 1.00 86.12 141 LEU A O 1
ATOM 1091 N N . GLU A 1 142 ? -9.529 11.209 6.598 1.00 87.00 142 GLU A N 1
ATOM 1092 C CA . GLU A 1 142 ? -10.762 11.346 7.382 1.00 87.00 142 GLU A CA 1
ATOM 1093 C C . GLU A 1 142 ? -11.075 10.054 8.154 1.00 87.00 142 GLU A C 1
ATOM 1095 O O . GLU A 1 142 ? -11.337 10.097 9.355 1.00 87.00 142 GLU A O 1
ATOM 1100 N N . ALA A 1 143 ? -10.969 8.890 7.505 1.00 84.44 143 ALA A N 1
ATOM 1101 C CA . ALA A 1 143 ? -11.198 7.600 8.153 1.00 84.44 143 ALA A CA 1
ATOM 1102 C C . ALA A 1 143 ? -10.183 7.302 9.275 1.00 84.44 143 ALA A C 1
ATOM 1104 O O . ALA A 1 143 ? -10.551 6.754 10.318 1.00 84.44 143 ALA A O 1
ATOM 1105 N N . ASP A 1 144 ? -8.913 7.670 9.087 1.00 83.00 144 ASP A N 1
ATOM 1106 C CA . ASP A 1 144 ? -7.882 7.540 10.117 1.00 83.00 144 ASP A CA 1
ATOM 1107 C C . ASP A 1 144 ? -8.151 8.477 11.303 1.00 83.00 144 ASP A C 1
ATOM 1109 O O . ASP A 1 144 ? -8.017 8.055 12.454 1.00 83.00 144 ASP A O 1
ATOM 1113 N N . GLU A 1 145 ? -8.568 9.721 11.055 1.00 83.81 145 GLU A N 1
ATOM 1114 C CA . GLU A 1 145 ? -8.954 10.673 12.102 1.00 83.81 145 GLU A CA 1
ATOM 1115 C C . GLU A 1 145 ? -10.164 10.172 12.899 1.00 83.81 145 GLU A C 1
ATOM 1117 O O . GLU A 1 145 ? -10.123 10.151 14.131 1.00 83.81 145 GLU A O 1
ATOM 1122 N N . GLU A 1 146 ? -11.206 9.684 12.224 1.00 83.81 146 GLU A N 1
ATOM 1123 C CA . GLU A 1 146 ? -12.365 9.063 12.871 1.00 83.81 146 GLU A CA 1
ATOM 1124 C C . GLU A 1 146 ? -11.959 7.851 13.720 1.00 83.81 146 GLU A C 1
ATOM 1126 O O . GLU A 1 146 ? -12.424 7.690 14.852 1.00 83.81 146 GLU A O 1
ATOM 1131 N N . ALA A 1 147 ? -11.052 7.010 13.214 1.00 79.94 147 ALA A N 1
ATOM 1132 C CA . ALA A 1 147 ? -10.540 5.861 13.950 1.00 79.94 147 ALA A CA 1
ATOM 1133 C C . ALA A 1 147 ? -9.706 6.270 15.174 1.00 79.94 147 ALA A C 1
ATOM 1135 O O . ALA A 1 147 ? -9.753 5.579 16.195 1.00 79.94 147 ALA A O 1
ATOM 1136 N N . GLN A 1 148 ? -8.950 7.370 15.102 1.00 78.75 148 GLN A N 1
ATOM 1137 C CA . GLN A 1 148 ? -8.221 7.923 16.248 1.00 78.75 148 GLN A CA 1
ATOM 1138 C C . GLN A 1 148 ? -9.181 8.489 17.294 1.00 78.75 148 GLN A C 1
ATOM 1140 O O . GLN A 1 148 ? -9.081 8.113 18.458 1.00 78.75 148 GLN A O 1
ATOM 1145 N N . ILE A 1 149 ? -10.172 9.286 16.885 1.00 81.06 149 ILE A N 1
ATOM 1146 C CA . ILE A 1 149 ? -11.204 9.810 17.792 1.00 81.06 149 ILE A CA 1
ATOM 1147 C C . ILE A 1 149 ? -11.936 8.656 18.482 1.00 81.06 149 ILE A C 1
ATOM 1149 O O . ILE A 1 149 ? -12.097 8.666 19.696 1.00 81.06 149 ILE A O 1
ATOM 1153 N N . ALA A 1 150 ? -12.309 7.607 17.744 1.00 77.06 150 ALA A N 1
ATOM 1154 C CA . ALA A 1 150 ? -12.962 6.436 18.322 1.00 77.06 150 ALA A CA 1
ATOM 1155 C C . ALA A 1 150 ? -12.070 5.673 19.322 1.00 77.06 150 ALA A C 1
ATOM 1157 O O . ALA A 1 150 ? -12.580 5.087 20.280 1.00 77.06 150 ALA A O 1
ATOM 1158 N N . ARG A 1 151 ? -10.745 5.656 19.115 1.00 74.88 151 ARG A N 1
ATOM 1159 C CA . ARG A 1 151 ? -9.781 5.070 20.064 1.00 74.88 151 ARG A CA 1
ATOM 1160 C C . ARG A 1 151 ? -9.638 5.928 21.314 1.00 74.88 151 ARG A C 1
ATOM 1162 O O . ARG A 1 151 ? -9.614 5.362 22.405 1.00 74.88 151 ARG A O 1
ATOM 1169 N N . ASP A 1 152 ? -9.601 7.243 21.160 1.00 70.50 152 ASP A N 1
ATOM 1170 C CA . ASP A 1 152 ? -9.488 8.193 22.267 1.00 70.50 152 ASP A CA 1
ATOM 1171 C C . ASP A 1 152 ? -10.780 8.263 23.100 1.00 70.50 152 ASP A C 1
ATOM 1173 O O . ASP A 1 152 ? -10.724 8.324 24.327 1.00 70.50 152 ASP A O 1
ATOM 1177 N N . ASP A 1 153 ? -11.947 8.147 22.460 1.00 68.81 153 ASP A N 1
ATOM 1178 C CA . ASP A 1 153 ? -13.250 8.032 23.128 1.00 68.81 153 ASP A CA 1
ATOM 1179 C C . ASP A 1 153 ? -13.453 6.656 23.787 1.00 68.81 153 ASP A C 1
ATOM 1181 O O . ASP A 1 153 ? -14.307 6.484 24.671 1.00 68.81 153 ASP A O 1
ATOM 1185 N N . SER A 1 154 ? -12.679 5.644 23.381 1.00 70.06 154 SER A N 1
ATOM 1186 C CA . SER A 1 154 ? -12.720 4.341 24.031 1.00 70.06 154 SER A CA 1
ATOM 1187 C C . SER A 1 154 ? -12.073 4.440 25.414 1.00 70.06 154 SER A C 1
ATOM 1189 O O . SER A 1 154 ? -10.870 4.648 25.559 1.00 70.06 154 SER A O 1
ATOM 1191 N N . LYS A 1 155 ? -12.888 4.273 26.465 1.00 65.06 155 LYS A N 1
ATOM 1192 C CA . LYS A 1 155 ? -12.400 4.282 27.851 1.00 65.06 155 LYS A CA 1
ATOM 1193 C C . LYS A 1 155 ? -11.254 3.287 28.005 1.00 65.06 155 LYS A C 1
ATOM 1195 O O . LYS A 1 155 ? -11.439 2.072 27.869 1.00 65.06 155 LYS A O 1
ATOM 1200 N N . THR A 1 156 ? -10.085 3.796 28.360 1.00 71.19 156 THR A N 1
ATOM 1201 C CA . THR A 1 156 ? -8.905 2.972 28.608 1.00 71.19 156 THR A CA 1
ATOM 1202 C C . THR A 1 156 ? -9.145 2.027 29.789 1.00 71.19 156 THR A C 1
ATOM 1204 O O . THR A 1 156 ? -9.953 2.283 30.689 1.00 71.19 156 THR A O 1
ATOM 1207 N N . GLY A 1 157 ? -8.410 0.910 29.842 1.00 65.44 157 GLY A N 1
ATOM 1208 C CA . GLY A 1 157 ? -8.525 -0.051 30.950 1.00 65.44 157 GLY A CA 1
ATOM 1209 C C . GLY A 1 157 ? -8.306 0.580 32.337 1.00 65.44 157 GLY A C 1
ATOM 1210 O O . GLY A 1 157 ? -8.924 0.154 33.316 1.00 65.44 157 GLY A O 1
ATOM 1211 N N . SER A 1 158 ? -7.479 1.627 32.410 1.00 73.75 158 SER A N 1
ATOM 1212 C CA . SER A 1 158 ? -7.244 2.465 33.591 1.00 73.75 158 SER A CA 1
ATOM 1213 C C . SER A 1 158 ? -8.467 3.285 34.000 1.00 73.75 158 SER A C 1
ATOM 1215 O O . SER A 1 158 ? -8.829 3.289 35.178 1.00 73.75 158 SER A O 1
ATOM 1217 N N . GLU A 1 159 ? -9.144 3.929 33.053 1.00 75.31 159 GLU A N 1
ATOM 1218 C CA . GLU A 1 159 ? -10.352 4.722 33.318 1.00 75.31 159 GLU A CA 1
ATOM 1219 C C . GLU A 1 159 ? -11.509 3.827 33.764 1.00 75.31 159 GLU A C 1
ATOM 1221 O O . GLU A 1 159 ? -12.170 4.113 34.762 1.00 75.31 159 GLU A O 1
ATOM 1226 N N . LEU A 1 160 ? -11.668 2.662 33.129 1.00 72.12 160 LEU A N 1
ATOM 1227 C CA . LEU A 1 160 ? -12.632 1.639 33.547 1.00 72.12 160 LEU A CA 1
ATOM 1228 C C . LEU A 1 160 ? -12.335 1.071 34.945 1.00 72.12 160 LEU A C 1
ATOM 1230 O O . LEU A 1 160 ? -13.232 0.557 35.624 1.00 72.12 160 LEU A O 1
ATOM 1234 N N . HIS A 1 161 ? -11.074 1.082 35.384 1.00 72.19 161 HIS A N 1
ATOM 1235 C CA . HIS A 1 161 ? -10.708 0.692 36.745 1.00 72.19 161 HIS A CA 1
ATOM 1236 C C . HIS A 1 161 ? -11.045 1.794 37.756 1.00 72.19 161 HIS A C 1
ATOM 1238 O O . HIS A 1 161 ? -11.660 1.502 38.784 1.00 72.19 161 HIS A O 1
ATOM 1244 N N . ALA A 1 162 ? -10.701 3.047 37.447 1.00 81.81 162 ALA A N 1
ATOM 1245 C CA . ALA A 1 162 ? -11.011 4.205 38.282 1.00 81.81 162 ALA A CA 1
ATOM 1246 C C . ALA A 1 162 ? -12.526 4.378 38.479 1.00 81.81 162 ALA A C 1
ATOM 1248 O O . ALA A 1 162 ? -12.986 4.543 39.610 1.00 81.81 162 ALA A O 1
ATOM 1249 N N . GLU A 1 163 ? -13.314 4.227 37.414 1.00 81.94 163 GLU A N 1
ATOM 1250 C CA . GLU A 1 163 ? -14.777 4.293 37.462 1.00 81.94 163 GLU A CA 1
ATOM 1251 C C . GLU A 1 163 ? -15.367 3.172 38.335 1.00 81.94 163 GLU A C 1
ATOM 1253 O O . GLU A 1 163 ? -16.210 3.423 39.198 1.00 81.94 163 GLU A O 1
ATOM 1258 N N . ARG A 1 164 ? -14.862 1.934 38.213 1.00 86.88 164 ARG A N 1
ATOM 1259 C CA . ARG A 1 164 ? -15.269 0.825 39.097 1.00 86.88 164 ARG A CA 1
ATOM 1260 C C . ARG A 1 164 ? -14.911 1.078 40.562 1.00 86.88 164 ARG A C 1
ATOM 1262 O O . ARG A 1 164 ? -15.656 0.651 41.446 1.00 86.88 164 ARG A O 1
ATOM 1269 N N . LEU A 1 165 ? -13.786 1.737 40.840 1.00 84.62 165 LEU A N 1
ATOM 1270 C CA . LEU A 1 165 ? -13.385 2.099 42.200 1.00 84.62 165 LEU A CA 1
ATOM 1271 C C . LEU A 1 165 ? -14.324 3.165 42.786 1.00 84.62 165 LEU A C 1
ATOM 1273 O O . LEU A 1 165 ? -14.789 3.015 43.916 1.00 84.62 165 LEU A O 1
ATOM 1277 N N . GLN A 1 166 ? -14.657 4.192 42.000 1.00 88.31 166 GLN A N 1
ATOM 1278 C CA . GLN A 1 166 ? -15.592 5.251 42.389 1.00 88.31 166 GLN A CA 1
ATOM 1279 C C . GLN A 1 166 ? -16.995 4.701 42.659 1.00 88.31 166 GLN A C 1
ATOM 1281 O O . GLN A 1 166 ? -17.563 4.974 43.714 1.00 88.31 166 GLN A O 1
ATOM 1286 N N . GLN A 1 167 ? -17.512 3.833 41.784 1.00 89.12 167 GLN A N 1
ATOM 1287 C CA . GLN A 1 167 ? -18.804 3.167 41.986 1.00 89.12 167 GLN A CA 1
ATOM 1288 C C . GLN A 1 167 ? -18.835 2.339 43.280 1.00 89.12 167 GLN A C 1
ATOM 1290 O O . GLN A 1 167 ? -19.838 2.316 43.996 1.00 89.12 167 GLN A O 1
ATOM 1295 N N . ARG A 1 168 ? -17.729 1.657 43.614 1.00 89.12 168 ARG A N 1
ATOM 1296 C CA . ARG A 1 168 ? -17.608 0.914 44.879 1.00 89.12 168 ARG A CA 1
ATOM 1297 C C . ARG A 1 168 ? -17.598 1.849 46.087 1.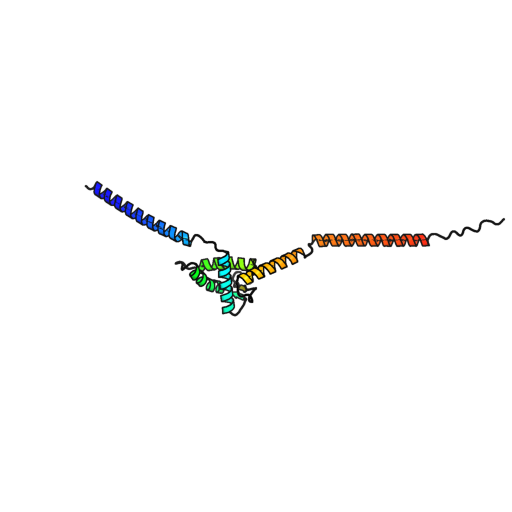00 89.12 168 ARG A C 1
ATOM 1299 O O . ARG A 1 168 ? -18.271 1.545 47.070 1.00 89.12 168 ARG A O 1
ATOM 1306 N N . ALA A 1 169 ? -16.878 2.966 46.007 1.00 91.06 169 ALA A N 1
ATOM 1307 C CA . ALA A 1 169 ? -16.821 3.962 47.073 1.00 91.06 169 ALA A CA 1
ATOM 1308 C C . ALA A 1 169 ? -18.190 4.620 47.317 1.00 91.06 169 ALA A C 1
ATOM 1310 O O . ALA A 1 169 ? -18.635 4.721 48.459 1.00 91.06 169 ALA A O 1
ATOM 1311 N N . GLU A 1 170 ? -18.904 4.995 46.255 1.00 91.50 170 GLU A N 1
ATOM 1312 C CA . GLU A 1 170 ? -20.234 5.600 46.359 1.00 91.50 170 GLU A CA 1
ATOM 1313 C C . GLU A 1 170 ? -21.259 4.620 46.943 1.00 91.50 170 GLU A C 1
ATOM 1315 O O . GLU A 1 170 ? -22.019 4.966 47.851 1.00 91.50 170 GLU A O 1
ATOM 1320 N N . LYS A 1 171 ? -21.225 3.356 46.502 1.00 92.06 171 LYS A N 1
ATOM 1321 C CA . LYS A 1 171 ? -22.079 2.298 47.055 1.00 92.06 171 LYS A CA 1
ATOM 1322 C C . LYS A 1 171 ? -21.808 2.054 48.542 1.00 92.06 171 LYS A C 1
ATOM 1324 O O . LYS A 1 171 ? -22.759 1.841 49.293 1.00 92.06 171 LYS A O 1
ATOM 1329 N N . ALA A 1 172 ? -20.544 2.092 48.968 1.00 90.94 172 ALA A N 1
ATOM 1330 C CA . ALA A 1 172 ? -20.176 1.969 50.378 1.00 90.94 172 ALA A CA 1
ATOM 1331 C C . ALA A 1 172 ? -20.718 3.146 51.204 1.00 90.94 172 ALA A C 1
ATOM 1333 O O . ALA A 1 172 ? -21.350 2.919 52.234 1.00 90.94 172 ALA A O 1
ATOM 1334 N N . ARG A 1 173 ? -20.576 4.381 50.705 1.00 91.50 173 ARG A N 1
ATOM 1335 C CA . ARG A 1 173 ? -21.094 5.589 51.368 1.00 91.50 173 ARG A CA 1
ATOM 1336 C C . ARG A 1 173 ? -22.615 5.545 51.540 1.00 91.50 173 ARG A C 1
ATOM 1338 O O . ARG A 1 173 ? -23.125 5.826 52.619 1.00 91.50 173 ARG A O 1
ATOM 1345 N N . LEU A 1 174 ? -23.343 5.140 50.497 1.00 93.00 174 LEU A N 1
ATOM 1346 C CA . LEU A 1 174 ? -24.803 4.995 50.553 1.00 93.00 174 LEU A CA 1
ATOM 1347 C C . LEU A 1 174 ? -25.246 3.887 51.521 1.00 93.00 174 LEU A C 1
ATOM 1349 O O . LEU A 1 174 ? -26.300 3.997 52.147 1.00 93.00 174 LEU A O 1
ATOM 1353 N N . ALA A 1 175 ? -24.473 2.804 51.638 1.00 90.44 175 ALA A N 1
ATOM 1354 C CA . ALA A 1 175 ? -24.756 1.736 52.592 1.00 90.44 175 ALA A CA 1
ATOM 1355 C C . ALA A 1 175 ? -24.524 2.190 54.043 1.00 90.44 175 ALA A C 1
ATOM 1357 O O . ALA A 1 175 ? -25.346 1.885 54.905 1.00 90.44 175 ALA A O 1
ATOM 1358 N N . GLU A 1 176 ? -23.455 2.947 54.298 1.00 88.06 176 GLU A N 1
ATOM 1359 C CA . GLU A 1 176 ? -23.154 3.528 55.610 1.00 88.06 176 GLU A CA 1
ATOM 1360 C C . GLU A 1 176 ? -24.226 4.537 56.043 1.00 88.06 176 GLU A C 1
ATOM 1362 O O . GLU A 1 176 ? -24.734 4.458 57.161 1.00 88.06 176 GLU A O 1
ATOM 1367 N N . GLU A 1 177 ? -24.651 5.427 55.142 1.00 89.00 177 GLU A N 1
ATOM 1368 C CA . GLU A 1 177 ? -25.722 6.388 55.420 1.00 89.00 177 GLU A CA 1
ATOM 1369 C C . GLU A 1 177 ? -27.047 5.680 55.742 1.00 89.00 177 GLU A C 1
ATOM 1371 O O . GLU A 1 177 ? -27.715 6.015 56.723 1.00 89.00 177 GLU A O 1
ATOM 1376 N N . LYS A 1 178 ? -27.402 4.635 54.981 1.00 89.56 178 LYS A N 1
ATOM 1377 C CA . LYS A 1 178 ? -28.582 3.805 55.273 1.00 89.56 178 LYS A CA 1
ATOM 1378 C C . LYS A 1 178 ? -28.472 3.077 56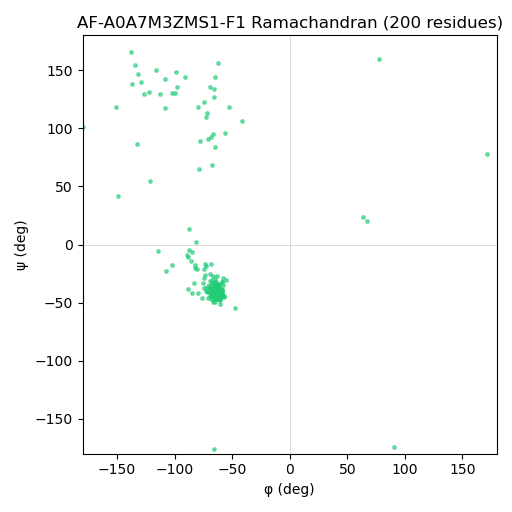.610 1.00 89.56 178 LYS A C 1
ATOM 1380 O O . LYS A 1 178 ? -29.470 2.986 57.322 1.00 89.56 178 LYS A O 1
ATOM 1385 N N . ALA A 1 179 ? -27.296 2.555 56.955 1.00 87.62 179 ALA A N 1
ATOM 1386 C CA . ALA A 1 179 ? -27.068 1.894 58.236 1.00 87.62 179 ALA A CA 1
ATOM 1387 C C . ALA A 1 179 ? -27.195 2.881 59.406 1.00 87.62 179 ALA A C 1
ATOM 1389 O O . ALA A 1 179 ? -27.851 2.558 60.395 1.00 87.62 179 ALA A O 1
ATOM 1390 N N . ARG A 1 180 ? -26.655 4.099 59.266 1.00 87.25 180 ARG A N 1
ATOM 1391 C CA . ARG A 1 180 ? -26.776 5.161 60.275 1.00 87.25 180 ARG A CA 1
ATOM 1392 C C . ARG A 1 180 ? -28.228 5.578 60.486 1.00 87.25 180 ARG A C 1
ATOM 1394 O O . ARG A 1 180 ? -28.682 5.608 61.621 1.00 87.25 180 ARG A O 1
ATOM 1401 N N . LEU A 1 181 ? -28.978 5.810 59.407 1.00 88.44 181 LEU A N 1
ATOM 1402 C CA . LEU A 1 181 ? -30.405 6.143 59.492 1.00 88.44 181 LEU A CA 1
ATOM 1403 C C . LEU A 1 181 ? -31.227 5.021 60.137 1.00 88.44 181 LEU A C 1
ATOM 1405 O O . LEU A 1 181 ? -32.191 5.291 60.850 1.00 88.44 181 LEU A O 1
ATOM 1409 N N . LYS A 1 182 ? -30.868 3.757 59.887 1.00 88.25 182 LYS A N 1
ATOM 1410 C CA . LYS A 1 182 ? -31.530 2.614 60.523 1.00 88.25 182 LYS A CA 1
ATOM 1411 C C . LYS A 1 182 ? -31.240 2.567 62.025 1.00 88.25 182 LYS A C 1
ATOM 1413 O O . LYS A 1 182 ? -32.174 2.411 62.800 1.00 88.25 182 LYS A O 1
ATOM 1418 N N . LEU A 1 183 ? -29.983 2.772 62.421 1.00 84.25 183 LEU A N 1
ATOM 1419 C CA . LEU A 1 183 ? -29.574 2.859 63.825 1.00 84.25 183 LEU A CA 1
ATOM 1420 C C . LEU A 1 183 ? -30.241 4.035 64.553 1.00 84.25 183 LEU A C 1
ATOM 1422 O O . LEU A 1 183 ? -30.693 3.862 65.676 1.00 84.25 183 LEU A O 1
ATOM 1426 N N . GLU A 1 184 ? -30.343 5.209 63.925 1.00 83.38 184 GLU A N 1
ATOM 1427 C CA . GLU A 1 184 ? -31.037 6.371 64.502 1.00 83.38 184 GLU A CA 1
ATOM 1428 C C . GLU A 1 184 ? -32.534 6.100 64.711 1.00 83.38 184 GLU A C 1
ATOM 1430 O O . GLU A 1 184 ? -33.075 6.453 65.757 1.00 83.38 184 GLU A O 1
ATOM 1435 N N . LYS A 1 185 ? -33.199 5.422 63.763 1.00 80.00 185 LYS A N 1
ATOM 1436 C CA . LYS A 1 185 ? -34.599 4.992 63.927 1.00 80.00 185 LYS A CA 1
ATOM 1437 C C . LYS A 1 185 ? -34.760 3.95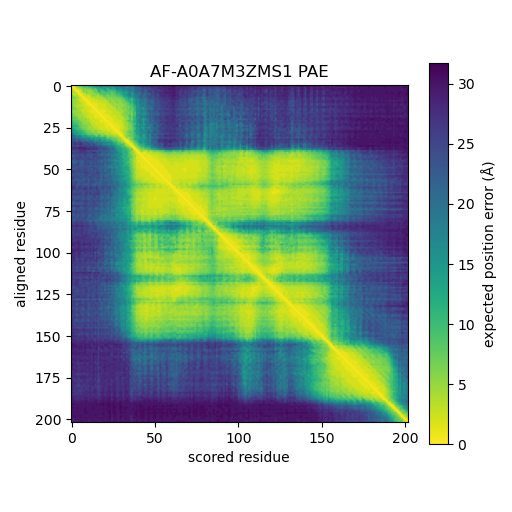9 65.039 1.00 80.00 185 LYS A C 1
ATOM 1439 O O . LYS A 1 185 ? -35.641 4.113 65.875 1.00 80.00 185 LYS A O 1
ATOM 1444 N N . GLU A 1 186 ? -33.891 2.950 65.079 1.00 76.88 186 GLU A N 1
ATOM 1445 C CA . GLU A 1 186 ? -33.893 1.932 66.137 1.00 76.88 186 GLU A CA 1
ATOM 1446 C C . GLU A 1 186 ? -33.619 2.561 67.521 1.00 76.88 186 GLU A C 1
ATOM 1448 O O . GLU A 1 186 ? -34.215 2.141 68.506 1.00 76.88 186 GLU A O 1
ATOM 1453 N N . GLN A 1 187 ? -32.787 3.608 67.614 1.00 71.38 187 GLN A N 1
ATOM 1454 C CA . GLN A 1 187 ? -32.548 4.350 68.862 1.00 71.38 187 GLN A CA 1
ATOM 1455 C C . GLN A 1 187 ? -33.729 5.240 69.278 1.00 71.38 187 GLN A C 1
ATOM 1457 O O . GLN A 1 187 ? -34.012 5.326 70.470 1.00 71.38 187 GLN A O 1
ATOM 1462 N N . GLN A 1 188 ? -34.430 5.871 68.330 1.00 66.69 188 GLN A N 1
ATOM 1463 C CA . GLN A 1 188 ? -35.650 6.645 68.607 1.00 66.69 188 GLN A CA 1
ATOM 1464 C C . GLN A 1 188 ? -36.825 5.750 69.028 1.00 66.69 188 GLN A C 1
ATOM 1466 O O . GLN A 1 188 ? -37.613 6.137 69.885 1.00 66.69 188 GLN A O 1
ATOM 1471 N N . GLU A 1 189 ? -36.933 4.543 68.467 1.00 60.25 189 GLU A N 1
ATOM 1472 C CA . GLU A 1 189 ? -37.922 3.543 68.894 1.00 60.25 189 GLU A CA 1
ATOM 1473 C C . GLU A 1 189 ? -37.554 2.891 70.241 1.00 60.25 189 GLU A C 1
ATOM 1475 O O . GLU A 1 189 ? -38.440 2.454 70.974 1.00 60.25 189 GLU A O 1
ATOM 1480 N N . ALA A 1 190 ? -36.263 2.840 70.594 1.00 58.62 190 ALA A N 1
ATOM 1481 C CA . ALA A 1 190 ? -35.772 2.256 71.843 1.00 58.62 190 ALA A CA 1
ATOM 1482 C C . ALA A 1 190 ? -35.687 3.237 73.026 1.00 58.62 190 ALA A C 1
ATOM 1484 O O . ALA A 1 190 ? -35.452 2.784 74.147 1.00 58.62 190 ALA A O 1
ATOM 1485 N N . THR A 1 191 ? -35.870 4.549 72.833 1.00 49.34 191 THR A N 1
ATOM 1486 C CA . THR A 1 191 ? -36.081 5.483 73.951 1.00 49.34 191 THR A CA 1
ATOM 1487 C C . THR A 1 191 ? -37.487 5.284 74.522 1.00 49.34 191 THR A C 1
ATOM 1489 O O . THR A 1 191 ? -38.452 5.645 73.849 1.00 49.34 191 THR A O 1
ATOM 1492 N N . PRO A 1 192 ? -37.650 4.727 75.739 1.00 49.94 192 PRO A N 1
ATOM 1493 C CA . PRO A 1 192 ? -38.967 4.627 76.347 1.00 49.94 192 PRO A CA 1
ATOM 1494 C C . PRO A 1 192 ? -39.447 6.036 76.714 1.00 49.94 192 PRO A C 1
ATOM 1496 O O . PRO A 1 192 ? -38.684 6.816 77.288 1.00 49.94 192 PRO A O 1
ATOM 1499 N N . GLU A 1 193 ? -40.709 6.357 76.413 1.00 48.31 193 GLU A N 1
ATOM 1500 C CA . GLU A 1 193 ? -41.412 7.475 77.049 1.00 48.31 193 GLU A CA 1
ATOM 1501 C C . GLU A 1 193 ? -41.371 7.247 78.567 1.00 48.31 193 GLU A C 1
ATOM 1503 O O . GLU A 1 193 ? -42.159 6.481 79.126 1.00 48.31 193 GLU A O 1
ATOM 1508 N N . PHE A 1 194 ? -40.407 7.869 79.250 1.00 46.84 194 PHE A N 1
ATOM 1509 C CA . PHE A 1 194 ? -40.426 7.983 80.701 1.00 46.84 194 PHE A CA 1
ATOM 1510 C C . PHE A 1 194 ? -41.576 8.924 81.047 1.00 46.84 194 PHE A C 1
ATOM 1512 O O . PHE A 1 194 ? -41.437 10.145 81.039 1.00 46.84 194 PHE A O 1
ATOM 1519 N N . ASN A 1 195 ? -42.737 8.327 81.293 1.00 48.50 195 ASN A N 1
ATOM 1520 C CA . ASN A 1 195 ? -43.898 9.004 81.832 1.00 48.50 195 ASN A CA 1
ATOM 1521 C C . ASN A 1 195 ? -43.543 9.424 83.270 1.00 48.50 195 ASN A C 1
ATOM 1523 O O . ASN A 1 195 ? -43.581 8.619 84.202 1.00 48.50 195 ASN A O 1
ATOM 1527 N N . GLU A 1 196 ? -43.092 10.667 83.435 1.00 51.53 196 GLU A N 1
ATOM 1528 C CA . GLU A 1 196 ? -42.915 11.314 84.731 1.00 51.53 196 GLU A CA 1
ATOM 1529 C C . GLU A 1 196 ? -44.288 11.468 85.390 1.00 51.53 196 GLU A C 1
ATOM 1531 O O . GLU A 1 196 ? -44.888 12.517 85.252 1.00 51.53 196 GLU A O 1
ATOM 1536 N N . HIS A 1 197 ? -44.811 10.449 86.073 1.00 50.25 197 HIS A N 1
ATOM 1537 C CA . HIS A 1 197 ? -45.809 10.577 87.147 1.00 50.25 197 HIS A CA 1
ATOM 1538 C C . HIS A 1 197 ? -46.155 9.190 87.688 1.00 50.25 197 HIS A C 1
ATOM 1540 O O . HIS A 1 197 ? -46.942 8.492 87.069 1.00 50.25 197 HIS A O 1
ATOM 1546 N N . GLU A 1 198 ? -45.580 8.813 88.836 1.00 49.69 198 GLU A N 1
ATOM 1547 C CA . GLU A 1 198 ? -46.221 7.983 89.879 1.00 49.69 198 GLU A CA 1
ATOM 1548 C C . GLU A 1 198 ? -45.185 7.580 90.943 1.00 49.69 198 GLU A C 1
ATOM 1550 O O . GLU A 1 198 ? -44.692 6.465 90.927 1.00 49.69 198 GLU A O 1
ATOM 1555 N N . TRP A 1 199 ? -44.824 8.473 91.874 1.00 49.41 199 TRP A N 1
ATOM 1556 C CA . TRP A 1 199 ? -44.193 8.079 93.157 1.00 49.41 199 TRP A CA 1
ATOM 1557 C C . TRP A 1 199 ? -44.545 9.052 94.298 1.00 49.41 199 TRP A C 1
ATOM 1559 O O . TRP A 1 199 ? -43.709 9.426 95.116 1.00 49.41 199 TRP A O 1
ATOM 1569 N N . LEU A 1 200 ? -45.809 9.475 94.372 1.00 50.38 200 LEU A N 1
ATOM 1570 C CA . LEU A 1 200 ? -46.335 10.230 95.512 1.00 50.38 200 LEU A CA 1
ATOM 1571 C C . LEU A 1 200 ? -47.667 9.623 95.955 1.00 50.38 200 LEU A C 1
ATOM 1573 O O . LEU A 1 200 ? -48.701 10.102 95.513 1.00 50.38 200 LEU A O 1
ATOM 1577 N N . VAL A 1 201 ? -47.641 8.600 96.820 1.00 43.16 201 VAL A N 1
ATOM 1578 C CA . VAL A 1 201 ? -48.716 8.358 97.801 1.00 43.16 201 VAL A CA 1
ATOM 1579 C C . VAL A 1 201 ? -48.155 7.663 99.057 1.00 43.16 201 VAL A C 1
ATOM 1581 O O . VAL A 1 201 ? -47.626 6.559 98.963 1.00 43.16 201 VAL A O 1
ATOM 1584 N N . GLU A 1 202 ? -48.320 8.397 100.166 1.00 41.38 202 GLU A N 1
ATOM 1585 C CA . GLU A 1 202 ? -48.451 8.073 101.611 1.00 41.38 202 GLU A CA 1
ATOM 1586 C C . GLU A 1 202 ? -47.422 7.197 102.345 1.00 41.38 202 GLU A C 1
ATOM 1588 O O . GLU A 1 202 ? -47.402 5.958 102.184 1.00 41.38 202 GLU A O 1
#

Solvent-accessible surface area (backbone atoms only — not comparable to full-atom values): 11485 Å² total; per-residue (Å²): 114,65,66,66,49,55,52,51,51,52,50,53,53,52,51,52,50,51,53,52,52,49,51,52,49,49,51,52,55,60,46,43,65,78,67,52,74,77,79,52,58,68,57,46,39,52,50,44,50,51,18,41,52,54,42,23,63,73,68,74,32,56,62,39,51,45,72,56,27,35,64,50,32,41,63,54,48,36,72,73,77,46,84,57,97,87,53,52,72,65,60,35,48,52,50,43,50,56,30,47,51,51,34,34,74,55,60,50,28,47,77,47,60,57,97,49,95,83,41,70,48,31,36,28,54,70,55,80,88,54,89,48,70,67,57,47,52,52,53,31,51,53,52,49,51,53,52,48,52,55,54,70,70,43,76,46,76,67,54,58,47,53,52,54,49,50,54,52,53,52,53,49,51,55,49,51,53,52,50,50,55,49,51,52,50,55,49,62,72,65,54,75,86,78,74,90,76,89,90,85,81,136

Radius of gyration: 41.06 Å; Cα contacts (8 Å, |Δi|>4): 123; chains: 1; bounding box: 114×34×136 Å

Foldseek 3Di:
DVVVVVVVVVVVVVVVVVVVVVVVVVVVVVVVVLVVPPPPVVVLLQLLVVLLLVQCVVVVHQKAFLVSSLVSSQVVCCVPRNADPVGCNPVSSVSNVVSLVVCVVLVQKDWDADPDPPGTIMIGGPCNPDDHPVVSSVVSVVVVVVVVVVVVVPQDPVNVVVVVVVVVVVVVVVVVVVVVVVVVVVVVVPPDPPPPDDDDDD

Mean predicted aligned error: 16.49 Å

Nearest PDB structures (foldseek):
  6qpw-assembly1_B  TM=6.715E-01  e=1.938E-02  Saccharomyces cerevisiae S288C
  5xfo-assembly1_A  TM=6.429E-01  e=2.730E-01  Homo sapiens
  5e1z-assembly1_B  TM=3.293E-01  e=3.087E-01  Dehalococcoides mccartyi BTF08
  4rbr-assembly1_B  TM=3.655E-01  e=3.087E-01  Staphylococcus aureus subsp. aureus CN1
  4nb5-assembly1_C  TM=3.016E-01  e=2.827E+00  Mycobacterium tuberculosis H37Rv